Protein AF-A0A2N0NTN4-F1 (afdb_monomer)

Foldseek 3Di:
DVLLVLQVCLVDPCLLVVLVQLLDPPHNLVVLLCVQQQAEALQCAPPPRYHHCQFPVLSVLLSLLRCSLLVHPPVNSSLSSLVSCVVCLCVRQVPHNLVRLVVCLVVVHSDHPRYDPVRVCVVPVRTDGDQHSLSSLVSSLSSLLSSCVNDVCLLVDPSSVVSLVSSVVSLVSSLVCCVVPLVVDDPRRQCVDPVSVVVSSVVSVVSSVSSVVSSVVSVVVVVVVVVVVVVVPPPPPPPDPPDPQNDPDPVSRDPDDDPCRVPPPDDDDDPDPDDD

pLDDT: mean 84.93, std 13.56, range [38.09, 98.25]

Sequence (276 aa):
IFISSALVTADSQIASELVSKLGNSENGQKKLKEIINFPMSCDAGLKERVLSFQYVVLPLLGLLTRTAITNCTLEKHVDTIYKTIYQNLDSFLNKNVMKMLEKLVQRNSIVDKYVSIDALLSHERYSFIPSSLGVFFIIIVRFLAELLRRIKEASADEIMQKITLNLRELTTKYHQTIEQQWSSLSSTDPLNNSETRKYFFTILGNEIDEIDAVIEEFNNNERNISETYDITNESSDDDEKEHDNDFENISEISIIPTEKEILCDRPPYLPSLFDE

Organism: NCBI:txid588596

Solvent-accessible surface area (backbone atoms only — not comparable to full-atom values): 15777 Å² total; per-residue (Å²): 111,69,58,42,53,46,48,62,37,42,80,40,98,53,17,61,58,51,43,49,49,42,32,32,74,85,58,23,40,47,52,50,52,50,59,57,70,46,54,68,31,62,59,28,44,87,43,92,84,33,42,32,37,65,59,45,51,47,50,45,44,47,42,59,57,31,63,46,51,68,69,34,88,59,49,73,26,49,51,49,47,53,49,57,49,58,78,34,37,57,69,32,46,49,63,41,49,49,49,46,51,50,53,31,57,75,65,73,47,82,72,37,86,63,44,53,72,68,61,46,38,71,75,40,76,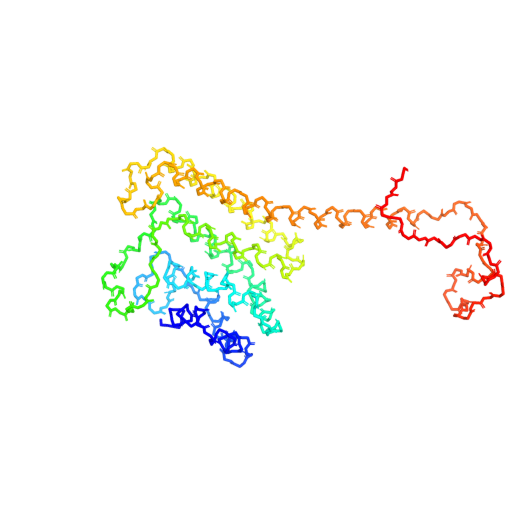64,59,58,75,78,71,46,70,65,57,54,53,54,34,51,47,50,35,51,44,54,46,42,76,73,36,68,68,46,46,76,31,68,63,49,54,50,42,53,51,53,50,53,52,51,50,53,52,44,54,54,49,46,74,76,43,43,89,74,50,54,92,80,24,72,64,60,38,66,66,53,34,53,51,49,52,52,53,51,47,53,54,49,52,54,43,50,50,54,30,49,53,49,55,49,52,53,49,51,52,52,52,56,53,57,62,68,64,54,73,64,88,63,90,61,70,88,45,101,60,67,49,94,50,71,92,71,38,65,91,67,78,50,73,64,65,74,66,48,87,68,77,80,90,66,90,70,97,65,90,129

Nearest PDB structures (foldseek):
  8qag-assembly2_B  TM=4.218E-01  e=4.218E+00  synthetic construct

Mean predicted aligned error: 11.42 Å

Structure (mmCIF, N/CA/C/O backbone):
data_AF-A0A2N0NTN4-F1
#
_entry.id   AF-A0A2N0NTN4-F1
#
loop_
_atom_site.group_PDB
_atom_site.id
_atom_site.type_symbol
_atom_site.label_atom_id
_atom_site.label_alt_id
_atom_site.label_comp_id
_atom_site.label_asym_id
_atom_site.label_entity_id
_atom_site.label_seq_id
_atom_site.pdbx_PDB_ins_code
_atom_site.Cartn_x
_atom_site.Cartn_y
_atom_site.Cartn_z
_atom_site.occupancy
_atom_site.B_iso_or_equiv
_atom_site.auth_seq_id
_atom_site.auth_comp_id
_atom_site.auth_asym_id
_atom_site.auth_atom_id
_atom_site.pdbx_PDB_model_num
ATOM 1 N N . ILE A 1 1 ? -8.650 -2.927 -15.487 1.00 58.59 1 ILE A N 1
ATOM 2 C CA . ILE A 1 1 ? -9.877 -2.119 -15.761 1.00 58.59 1 ILE A CA 1
ATOM 3 C C . ILE A 1 1 ? -10.418 -1.405 -14.513 1.00 58.59 1 ILE A C 1
ATOM 5 O O . ILE A 1 1 ? -10.526 -0.184 -14.533 1.00 58.59 1 ILE A O 1
ATOM 9 N N . PHE A 1 2 ? -10.771 -2.121 -13.430 1.00 60.44 2 PHE A N 1
ATOM 10 C CA . PHE A 1 2 ? -11.432 -1.525 -12.250 1.00 60.44 2 PHE A CA 1
ATOM 11 C C . PHE A 1 2 ? -10.628 -0.393 -11.587 1.00 60.44 2 PHE A C 1
ATOM 13 O O . PHE A 1 2 ? -11.159 0.695 -11.397 1.00 60.44 2 PHE A O 1
ATOM 20 N N . ILE A 1 3 ? -9.343 -0.620 -11.294 1.00 67.12 3 ILE A N 1
ATOM 21 C CA . ILE A 1 3 ? -8.503 0.362 -10.589 1.00 67.12 3 ILE A CA 1
ATOM 22 C C . ILE A 1 3 ? -8.221 1.602 -11.446 1.00 67.12 3 ILE A C 1
ATOM 24 O O . ILE A 1 3 ? -8.354 2.720 -10.962 1.00 67.12 3 ILE A O 1
ATOM 28 N N . SER A 1 4 ? -7.930 1.427 -12.737 1.00 64.25 4 SER A N 1
ATOM 29 C CA . SER A 1 4 ? -7.783 2.545 -13.679 1.00 64.25 4 SER A CA 1
ATOM 30 C C . SER A 1 4 ? -9.042 3.406 -13.769 1.00 64.25 4 SER A C 1
ATOM 32 O O . SER A 1 4 ? -8.963 4.630 -13.742 1.00 64.25 4 SER A O 1
ATOM 34 N N . SER A 1 5 ? -10.220 2.777 -13.824 1.00 61.47 5 SER A N 1
ATOM 35 C CA . SER A 1 5 ? -11.496 3.497 -13.824 1.00 61.47 5 SER A CA 1
ATOM 36 C C . SER A 1 5 ? -11.756 4.209 -12.494 1.00 61.47 5 SER A C 1
ATOM 38 O O . SER A 1 5 ? -12.292 5.317 -12.490 1.00 61.47 5 SER A O 1
ATOM 40 N N . ALA A 1 6 ? -11.383 3.593 -11.373 1.00 64.25 6 ALA A N 1
ATOM 41 C CA . ALA A 1 6 ? -11.523 4.184 -10.050 1.00 64.25 6 ALA A CA 1
ATOM 42 C C . ALA A 1 6 ? -10.600 5.399 -9.867 1.00 64.25 6 ALA A C 1
ATOM 44 O O . ALA A 1 6 ? -11.049 6.408 -9.334 1.00 64.25 6 ALA A O 1
ATOM 45 N N . LEU A 1 7 ? -9.366 5.353 -10.381 1.00 68.00 7 LEU A N 1
ATOM 46 C CA . LEU A 1 7 ? -8.440 6.492 -10.363 1.00 68.00 7 LEU A CA 1
ATOM 47 C C . LEU A 1 7 ? -9.003 7.704 -11.113 1.00 68.00 7 LEU A C 1
ATOM 49 O O . LEU A 1 7 ? -9.004 8.803 -10.574 1.00 68.00 7 LEU A O 1
ATOM 53 N N . VAL A 1 8 ? -9.557 7.495 -12.312 1.00 65.50 8 VAL A N 1
ATOM 54 C CA . VAL A 1 8 ? -10.214 8.569 -13.081 1.00 65.50 8 VAL A CA 1
ATOM 55 C C . VAL A 1 8 ? -11.442 9.122 -12.342 1.00 65.50 8 VAL A C 1
ATOM 57 O O . VAL A 1 8 ? -11.717 10.316 -12.395 1.00 65.50 8 VAL A O 1
ATOM 60 N N . THR A 1 9 ? -12.177 8.264 -11.629 1.00 64.19 9 THR A N 1
ATOM 61 C CA . THR A 1 9 ? -13.396 8.658 -10.903 1.00 64.19 9 THR A CA 1
ATOM 62 C C . THR A 1 9 ? -13.082 9.403 -9.602 1.00 64.19 9 THR A C 1
ATOM 64 O O . THR A 1 9 ? -13.823 10.312 -9.233 1.00 64.19 9 THR A O 1
ATOM 67 N N . ALA A 1 10 ? -11.988 9.059 -8.918 1.00 61.72 10 ALA A N 1
ATOM 68 C CA . ALA A 1 10 ? -11.551 9.733 -7.695 1.00 61.72 10 ALA A CA 1
ATOM 69 C C . ALA A 1 10 ? -11.178 11.204 -7.930 1.00 61.72 10 ALA A C 1
ATOM 71 O O . ALA A 1 10 ? -11.373 12.024 -7.041 1.00 61.72 10 ALA A O 1
ATOM 72 N N . ASP A 1 11 ? -10.727 11.551 -9.135 1.00 64.62 11 ASP A N 1
ATOM 73 C CA . ASP A 1 11 ? -10.428 12.934 -9.521 1.00 64.62 11 ASP A CA 1
ATOM 74 C C . ASP A 1 11 ? -11.685 13.697 -10.028 1.00 64.62 11 ASP A C 1
ATOM 76 O O . ASP A 1 11 ? -11.580 14.798 -10.568 1.00 64.62 11 ASP A O 1
ATOM 80 N N . SER A 1 12 ? -12.893 13.139 -9.844 1.00 67.12 12 SER A N 1
ATOM 81 C CA . SER A 1 12 ? -14.179 13.719 -10.274 1.00 67.12 12 SER A CA 1
ATOM 82 C C . SER A 1 12 ? -15.134 14.015 -9.102 1.00 67.12 12 SER A C 1
ATOM 84 O O . SER A 1 12 ? -14.952 13.523 -7.991 1.00 67.12 12 SER A O 1
ATOM 86 N N . GLN A 1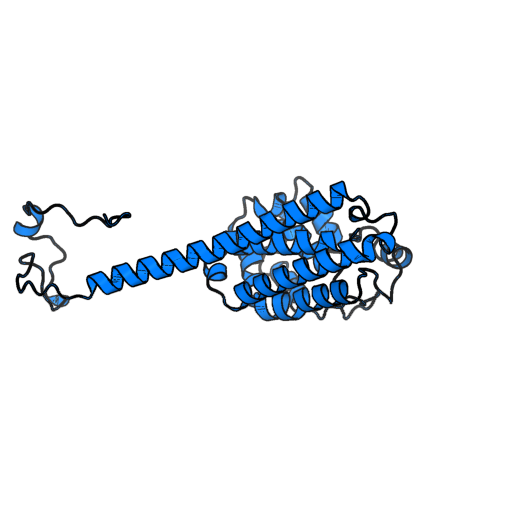 13 ? -16.228 14.752 -9.356 1.00 60.91 13 GLN A N 1
ATOM 87 C CA . GLN A 1 13 ? -17.287 15.039 -8.363 1.00 60.91 13 GLN A CA 1
ATOM 88 C C . GLN A 1 13 ? -18.030 13.787 -7.840 1.00 60.91 13 GLN A C 1
ATOM 90 O O . GLN A 1 13 ? -18.848 13.893 -6.931 1.00 60.91 13 GLN A O 1
ATOM 95 N N . ILE A 1 14 ? -17.749 12.602 -8.395 1.00 71.69 14 ILE A N 1
ATOM 96 C CA . ILE A 1 14 ? -18.441 11.335 -8.113 1.00 71.69 14 ILE A CA 1
ATOM 97 C C . ILE A 1 14 ? -17.618 10.441 -7.153 1.00 71.69 14 ILE A C 1
ATOM 99 O O . ILE A 1 14 ? -17.959 9.288 -6.890 1.00 71.69 14 ILE A O 1
ATOM 103 N N . ALA A 1 15 ? -16.534 10.961 -6.565 1.00 76.06 15 ALA A N 1
ATOM 104 C CA . ALA A 1 15 ? -15.689 10.212 -5.630 1.00 76.06 15 ALA A CA 1
ATOM 105 C C . ALA A 1 15 ? -16.459 9.634 -4.422 1.00 76.06 15 ALA A C 1
ATOM 107 O O . ALA A 1 15 ? -16.160 8.528 -3.973 1.00 76.06 15 ALA A O 1
ATOM 108 N N . SER A 1 16 ? -17.500 10.318 -3.938 1.00 78.25 16 SER A N 1
ATOM 109 C CA . SER A 1 16 ? -18.368 9.813 -2.863 1.00 78.25 16 SER A CA 1
ATOM 110 C C . SER A 1 16 ? -19.145 8.553 -3.268 1.00 78.25 16 SER A C 1
ATOM 112 O O . SER A 1 16 ? -19.272 7.619 -2.476 1.00 78.25 16 SER A O 1
ATOM 114 N N . GLU A 1 17 ? -19.606 8.467 -4.517 1.00 82.88 17 GLU A N 1
ATOM 115 C CA . GLU A 1 17 ? -20.268 7.271 -5.047 1.00 82.88 17 GLU A CA 1
ATOM 116 C C . GLU A 1 17 ? -19.281 6.101 -5.167 1.00 82.88 17 GLU A C 1
ATOM 118 O O . GLU A 1 17 ? -19.628 4.956 -4.865 1.00 82.88 17 GLU A O 1
ATOM 123 N N . LEU A 1 18 ? -18.030 6.381 -5.551 1.00 84.06 18 LEU A N 1
ATOM 124 C CA . LEU A 1 18 ? -16.959 5.385 -5.575 1.00 84.06 18 LEU A CA 1
ATOM 125 C C . LEU A 1 18 ? -16.675 4.837 -4.169 1.00 84.06 18 LEU A C 1
ATOM 127 O O . LEU A 1 18 ? -16.617 3.617 -4.001 1.00 84.06 18 LEU A O 1
ATOM 131 N N . VAL A 1 19 ? -16.552 5.709 -3.162 1.00 85.62 19 VAL A N 1
ATOM 132 C CA . VAL A 1 19 ? -16.362 5.309 -1.756 1.00 85.62 19 VAL A CA 1
ATOM 133 C C . VAL A 1 19 ? -17.542 4.479 -1.262 1.00 85.62 19 VAL A C 1
ATOM 135 O O . VAL A 1 19 ? -17.330 3.434 -0.652 1.00 85.62 19 VAL A O 1
ATOM 138 N N . SER A 1 20 ? -18.779 4.877 -1.574 1.00 85.38 20 SER A N 1
ATOM 139 C CA . SER A 1 20 ? -19.969 4.098 -1.216 1.00 85.38 20 SER A CA 1
ATOM 140 C C . SER A 1 20 ? -19.948 2.700 -1.844 1.00 85.38 20 SER A C 1
ATOM 142 O O . SER A 1 20 ? -20.156 1.702 -1.153 1.00 85.38 20 SER A O 1
ATOM 144 N N . LYS A 1 21 ? -19.615 2.598 -3.136 1.00 86.44 21 LYS A N 1
ATOM 145 C CA . LYS A 1 21 ? -19.529 1.316 -3.852 1.00 86.44 21 LYS A CA 1
ATOM 146 C C . LYS A 1 21 ? -18.410 0.418 -3.328 1.00 86.44 21 LYS A C 1
ATOM 148 O O . LYS A 1 21 ? -18.630 -0.784 -3.214 1.00 86.44 21 LYS A O 1
ATOM 153 N N . LEU A 1 22 ? -17.239 0.976 -3.013 1.00 84.00 22 LEU A N 1
ATOM 154 C CA . LEU A 1 22 ? -16.101 0.251 -2.431 1.00 84.00 22 LEU A CA 1
ATOM 155 C C . LEU A 1 22 ? -16.375 -0.185 -0.985 1.00 84.00 22 LEU A C 1
ATOM 157 O O . LEU A 1 22 ? -16.064 -1.312 -0.608 1.00 84.00 22 LEU A O 1
ATOM 161 N N . GLY A 1 23 ? -16.983 0.695 -0.192 1.00 82.06 23 GLY A N 1
ATOM 162 C CA . GLY A 1 23 ? -17.327 0.469 1.209 1.00 82.06 23 GLY A CA 1
ATOM 163 C C . GLY A 1 23 ? -18.505 -0.481 1.423 1.00 82.06 23 GLY A C 1
ATOM 164 O O . GLY A 1 23 ? -18.670 -0.993 2.527 1.00 82.06 23 GLY A O 1
ATOM 165 N N . ASN A 1 24 ? -19.314 -0.734 0.392 1.00 86.69 24 ASN A N 1
ATOM 166 C CA . ASN A 1 24 ? -20.453 -1.645 0.458 1.00 86.69 24 ASN A CA 1
ATOM 167 C C . ASN A 1 24 ? -19.995 -3.110 0.619 1.00 86.69 24 ASN A C 1
ATOM 169 O O . ASN A 1 24 ? -19.170 -3.615 -0.153 1.00 86.69 24 ASN A O 1
ATOM 173 N N . SER A 1 25 ? -20.565 -3.791 1.616 1.00 72.50 25 SER A N 1
ATOM 174 C CA . SER A 1 25 ? -20.231 -5.158 2.022 1.00 72.50 25 SER A CA 1
ATOM 175 C C . SER A 1 25 ? -20.534 -6.230 0.971 1.00 72.50 25 SER A C 1
ATOM 177 O O . SER A 1 25 ? -19.824 -7.233 0.932 1.00 72.50 25 SER A O 1
ATOM 179 N N . GLU A 1 26 ? -21.533 -6.042 0.104 1.00 77.38 26 GLU A N 1
ATOM 180 C CA . GLU A 1 26 ? -21.952 -7.078 -0.852 1.00 77.38 26 GLU A CA 1
ATOM 181 C C . GLU A 1 26 ? -20.968 -7.247 -2.013 1.00 77.38 26 GLU A C 1
ATOM 183 O O . GLU A 1 26 ? -20.633 -8.368 -2.395 1.00 77.38 26 GLU A O 1
ATOM 188 N N . ASN A 1 27 ? -20.490 -6.133 -2.577 1.00 82.00 27 ASN A N 1
ATOM 189 C CA . ASN A 1 27 ? -19.754 -6.148 -3.844 1.00 82.00 27 ASN A CA 1
ATOM 190 C C . ASN A 1 27 ? -18.378 -5.478 -3.761 1.00 82.00 27 ASN A C 1
ATOM 192 O O . ASN A 1 27 ? -17.399 -6.036 -4.258 1.00 82.00 27 ASN A O 1
ATOM 196 N N . GLY A 1 28 ? -18.280 -4.297 -3.144 1.00 85.88 28 GLY A N 1
ATOM 197 C CA . GLY A 1 28 ? -17.027 -3.542 -3.053 1.00 85.88 28 GLY A CA 1
ATOM 198 C C . GLY A 1 28 ? -16.013 -4.216 -2.144 1.00 85.88 28 GLY A C 1
ATOM 199 O O . GLY A 1 28 ? -14.899 -4.519 -2.568 1.00 85.88 28 GLY A O 1
ATOM 200 N N . GLN A 1 29 ? -16.441 -4.543 -0.926 1.00 89.69 29 GLN A N 1
ATOM 201 C CA . GLN A 1 29 ? -15.602 -5.212 0.068 1.00 89.69 29 GLN A CA 1
ATOM 202 C C . GLN A 1 29 ? -15.165 -6.602 -0.382 1.00 89.69 29 GLN A C 1
ATOM 204 O O . GLN A 1 29 ? -14.022 -6.998 -0.160 1.00 89.69 29 GLN A O 1
ATOM 209 N N . LYS A 1 30 ? -16.047 -7.335 -1.070 1.00 89.62 30 LYS A N 1
ATOM 210 C CA . LYS A 1 30 ? -15.703 -8.634 -1.648 1.00 89.62 30 LYS A CA 1
ATOM 211 C C . LYS A 1 30 ? -14.584 -8.501 -2.682 1.00 89.62 30 LYS A C 1
ATOM 213 O O . LYS A 1 30 ? -13.575 -9.188 -2.563 1.00 89.62 30 LYS A O 1
ATOM 218 N N . LYS A 1 31 ? -14.710 -7.563 -3.627 1.00 89.25 31 LYS A N 1
ATOM 219 C CA . LYS A 1 31 ? -13.665 -7.289 -4.628 1.00 89.25 31 LYS A CA 1
ATOM 220 C C . LYS A 1 31 ? -12.361 -6.807 -3.999 1.00 89.25 31 LYS A C 1
ATOM 222 O O . LYS A 1 31 ? -11.291 -7.225 -4.425 1.00 89.25 31 LYS A O 1
ATOM 227 N N . LEU A 1 32 ? -12.434 -5.950 -2.981 1.00 92.56 32 LEU A N 1
ATOM 228 C CA . LEU A 1 32 ? -11.252 -5.482 -2.262 1.00 92.56 32 LEU A CA 1
ATOM 229 C C . LEU A 1 32 ? -10.516 -6.656 -1.601 1.00 92.56 32 LEU A C 1
ATOM 231 O O . LEU A 1 32 ? -9.314 -6.810 -1.794 1.00 92.56 32 LEU A O 1
ATOM 235 N N . LYS A 1 33 ? -11.242 -7.536 -0.902 1.00 92.62 33 LYS A N 1
ATOM 236 C CA . LYS A 1 33 ? -10.678 -8.757 -0.308 1.00 92.62 33 LYS A CA 1
ATOM 237 C C . LYS A 1 33 ? -10.115 -9.712 -1.356 1.00 92.62 33 LYS A C 1
ATOM 239 O O . LYS A 1 33 ? -9.070 -10.308 -1.112 1.00 92.62 33 LYS A O 1
ATOM 244 N N . GLU A 1 34 ? -10.773 -9.858 -2.503 1.00 92.19 34 GLU A N 1
ATOM 245 C CA . GLU A 1 34 ? -10.258 -10.657 -3.620 1.00 92.19 34 GLU A CA 1
ATOM 246 C C . GLU A 1 34 ? -8.912 -10.113 -4.107 1.00 92.19 34 GLU A C 1
ATOM 248 O O . GLU A 1 34 ? -7.979 -10.894 -4.258 1.00 92.19 34 GLU A O 1
ATOM 253 N N . ILE A 1 35 ? -8.779 -8.792 -4.277 1.00 92.19 35 ILE A N 1
ATOM 254 C CA . ILE A 1 35 ? -7.527 -8.151 -4.708 1.00 92.19 35 ILE A CA 1
ATOM 255 C C . ILE A 1 35 ? -6.419 -8.324 -3.659 1.00 92.19 35 ILE A C 1
ATOM 257 O O . ILE A 1 35 ? -5.307 -8.713 -4.008 1.00 92.19 35 ILE A O 1
ATOM 261 N N . ILE A 1 36 ? -6.722 -8.064 -2.384 1.00 94.12 36 ILE A N 1
ATOM 262 C CA . ILE A 1 36 ? -5.772 -8.153 -1.259 1.00 94.12 36 ILE A CA 1
ATOM 263 C C . ILE A 1 36 ? -5.204 -9.572 -1.111 1.00 94.12 36 ILE A C 1
ATOM 265 O O . ILE A 1 36 ? -4.021 -9.742 -0.821 1.00 94.12 36 ILE A O 1
ATOM 269 N N . ASN A 1 37 ? -6.035 -10.591 -1.338 1.00 94.00 37 ASN A N 1
ATOM 270 C CA . ASN A 1 37 ? -5.639 -11.994 -1.214 1.00 94.00 37 ASN A CA 1
ATOM 271 C C . ASN A 1 37 ? -5.089 -12.599 -2.514 1.00 94.00 37 ASN A C 1
ATOM 273 O O . ASN A 1 37 ? -4.672 -13.760 -2.523 1.00 94.00 37 ASN A O 1
ATOM 277 N N . PHE A 1 38 ? -5.097 -11.855 -3.621 1.00 94.44 38 PHE A N 1
ATOM 278 C CA . PHE A 1 38 ? -4.653 -12.386 -4.900 1.00 94.44 38 PHE A CA 1
ATOM 279 C C . PHE A 1 38 ? -3.120 -12.473 -4.966 1.00 94.44 38 PHE A C 1
ATOM 281 O O . PHE A 1 38 ? -2.428 -11.545 -4.535 1.00 94.44 38 PHE A O 1
ATOM 288 N N . PRO A 1 39 ? -2.550 -13.537 -5.562 1.00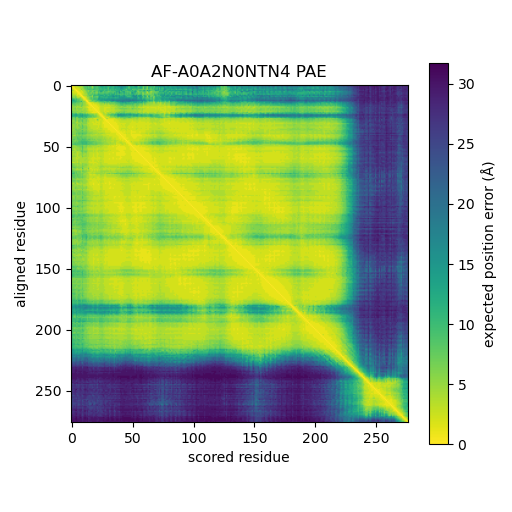 95.25 39 PRO A N 1
ATOM 289 C CA . PRO A 1 39 ? -1.113 -13.606 -5.804 1.00 95.25 39 PRO A CA 1
ATOM 290 C C . PRO A 1 39 ? -0.632 -12.414 -6.635 1.00 95.25 39 PRO A C 1
ATOM 292 O O . PRO A 1 39 ? -1.237 -12.097 -7.656 1.00 95.25 39 PRO A O 1
ATOM 295 N N . MET A 1 40 ? 0.481 -11.785 -6.252 1.00 95.75 40 MET A N 1
ATOM 296 C CA . MET A 1 40 ? 1.053 -10.656 -6.996 1.00 95.75 40 MET A CA 1
ATOM 297 C C . MET A 1 40 ? 2.515 -10.882 -7.395 1.00 95.75 40 MET A C 1
ATOM 299 O O . MET A 1 40 ? 3.240 -11.655 -6.764 1.00 95.75 40 MET A O 1
ATOM 303 N N . SER A 1 41 ? 2.951 -10.205 -8.459 1.00 97.12 41 SER A N 1
ATOM 304 C CA . SER A 1 41 ? 4.317 -10.275 -8.989 1.00 97.12 41 SER A CA 1
ATOM 305 C C . SER A 1 41 ? 4.755 -8.940 -9.595 1.00 97.12 41 SER A C 1
ATOM 307 O O . SER A 1 41 ? 3.940 -8.200 -10.141 1.00 97.12 41 SER A O 1
ATOM 309 N N . CYS A 1 42 ? 6.064 -8.669 -9.547 1.00 97.06 42 CYS A N 1
ATOM 310 C CA . CYS A 1 42 ? 6.706 -7.602 -10.328 1.00 97.06 42 CYS A CA 1
ATOM 311 C C . CYS A 1 42 ? 6.815 -7.946 -11.823 1.00 97.06 42 CYS A C 1
ATOM 313 O O . CYS A 1 42 ? 7.063 -7.081 -12.653 1.00 97.06 42 CYS A O 1
ATOM 315 N N . ASP A 1 43 ? 6.700 -9.228 -12.154 1.00 96.62 43 ASP A N 1
ATOM 316 C CA . ASP A 1 43 ? 6.773 -9.745 -13.514 1.00 96.62 43 ASP A CA 1
ATOM 317 C C . ASP A 1 43 ? 5.517 -10.600 -13.739 1.00 96.62 43 ASP A C 1
ATOM 319 O O . ASP A 1 43 ? 5.567 -11.835 -13.767 1.00 96.62 43 ASP A O 1
ATOM 323 N N . ALA A 1 44 ? 4.352 -9.952 -13.726 1.00 95.12 44 ALA A N 1
ATOM 324 C CA . ALA A 1 44 ? 3.062 -10.621 -13.897 1.00 95.12 44 ALA A CA 1
ATOM 325 C C . ALA A 1 44 ? 2.739 -10.815 -15.385 1.00 95.12 44 ALA A C 1
ATOM 327 O O . ALA A 1 44 ? 2.085 -11.796 -15.757 1.00 95.12 44 ALA A O 1
ATOM 328 N N . GLY A 1 45 ? 3.239 -9.920 -16.241 1.00 92.94 45 GLY A N 1
ATOM 329 C CA . GLY A 1 45 ? 2.837 -9.844 -17.636 1.00 92.94 45 GLY A CA 1
ATOM 330 C C . GLY A 1 45 ? 1.329 -9.606 -17.761 1.00 92.94 45 GLY A C 1
ATOM 331 O O . GLY A 1 45 ? 0.732 -8.883 -16.969 1.00 92.94 45 GLY A O 1
ATOM 332 N N . LEU A 1 46 ? 0.700 -10.275 -18.729 1.00 90.62 46 LEU A N 1
ATOM 333 C CA . LEU A 1 46 ? -0.755 -10.251 -18.947 1.00 90.62 46 LEU A CA 1
ATOM 334 C C . LEU A 1 46 ? -1.471 -11.486 -18.360 1.00 90.62 46 LEU A C 1
ATOM 336 O O . LEU A 1 46 ? -2.521 -11.895 -18.848 1.00 90.62 46 LEU A O 1
ATOM 340 N N . LYS A 1 47 ? -0.882 -12.153 -17.359 1.00 91.25 47 LYS A N 1
ATOM 341 C CA . LYS A 1 47 ? -1.446 -13.389 -16.794 1.00 91.25 47 LYS A CA 1
ATOM 342 C C . LYS A 1 47 ? -2.659 -13.084 -15.913 1.00 91.25 47 LYS A C 1
ATOM 344 O O . LYS A 1 47 ? -2.552 -12.341 -14.950 1.00 91.25 47 LYS A O 1
ATOM 349 N N . GLU A 1 48 ? -3.771 -13.777 -16.144 1.00 87.25 48 GLU A N 1
ATOM 350 C CA . GLU A 1 48 ? -5.019 -13.571 -15.385 1.00 87.25 48 GLU A CA 1
ATOM 351 C C . GLU A 1 48 ? -4.954 -14.028 -13.915 1.00 87.25 48 GLU A C 1
ATOM 353 O O . GLU A 1 48 ? -5.741 -13.585 -13.086 1.00 87.25 48 GLU A O 1
ATOM 358 N N . ARG A 1 49 ? -4.027 -14.935 -13.573 1.00 91.81 49 ARG A N 1
ATOM 359 C CA . ARG A 1 49 ? -3.929 -15.553 -12.233 1.00 91.81 49 ARG A CA 1
ATOM 360 C C . ARG A 1 49 ? -2.897 -14.909 -11.308 1.00 91.81 49 ARG A C 1
ATOM 362 O O . ARG A 1 49 ? -2.647 -15.438 -10.228 1.00 91.81 49 ARG A O 1
ATOM 369 N N . VAL A 1 50 ? -2.281 -13.803 -11.724 1.00 94.38 50 VAL A N 1
ATOM 370 C CA . VAL A 1 50 ? -1.328 -13.049 -10.902 1.00 94.38 50 VAL A CA 1
ATOM 371 C C . VAL A 1 50 ? -1.537 -11.556 -11.133 1.00 94.38 50 VAL A C 1
ATOM 373 O O . VAL A 1 50 ? -1.518 -11.106 -12.272 1.00 94.38 50 VAL A O 1
ATOM 376 N N . LEU A 1 51 ? -1.700 -10.774 -10.067 1.00 94.50 51 LEU A N 1
ATOM 377 C CA . LEU A 1 51 ? -1.777 -9.320 -10.172 1.00 94.50 51 LEU A CA 1
ATOM 378 C C . LEU A 1 51 ? -0.400 -8.711 -10.426 1.00 94.50 51 LEU A C 1
ATOM 380 O O . LEU A 1 51 ? 0.595 -9.081 -9.798 1.00 94.50 51 LEU A O 1
ATOM 384 N N . SER A 1 52 ? -0.365 -7.709 -11.301 1.00 95.12 52 SER A N 1
ATOM 385 C CA . SER A 1 52 ? 0.802 -6.842 -11.421 1.00 95.12 52 SER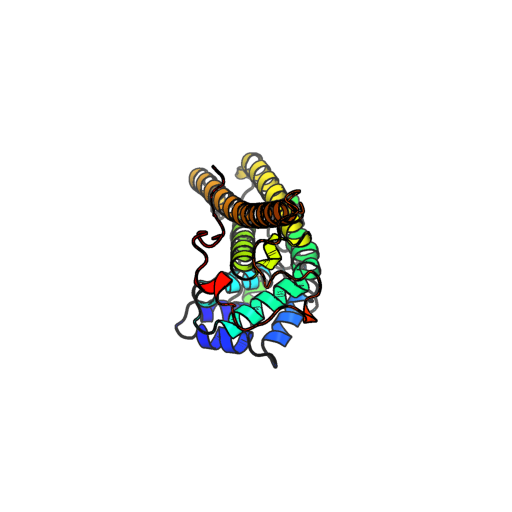 A CA 1
ATOM 386 C C . SER A 1 52 ? 0.917 -5.949 -10.190 1.00 95.12 52 SER A C 1
ATOM 388 O O . SER A 1 52 ? -0.008 -5.201 -9.852 1.00 95.12 52 SER A O 1
ATOM 390 N N . PHE A 1 53 ? 2.081 -5.989 -9.545 1.00 96.56 53 PHE A N 1
ATOM 391 C CA . PHE A 1 53 ? 2.389 -5.074 -8.456 1.00 96.56 53 PHE A CA 1
ATOM 392 C C . PHE A 1 53 ? 2.387 -3.616 -8.941 1.00 96.56 53 PHE A C 1
ATOM 394 O O . PHE A 1 53 ? 1.770 -2.756 -8.318 1.00 96.56 53 PHE A O 1
ATOM 401 N N . GLN A 1 54 ? 3.008 -3.352 -10.091 1.00 94.44 54 GLN A N 1
ATOM 402 C CA . GLN A 1 54 ? 3.187 -2.011 -10.648 1.00 94.44 54 GLN A CA 1
ATOM 403 C C . GLN A 1 54 ? 1.897 -1.410 -11.208 1.00 94.44 54 GLN A C 1
ATOM 405 O O . GLN A 1 54 ? 1.684 -0.208 -11.075 1.00 94.44 54 GLN A O 1
ATOM 410 N N . TYR A 1 55 ? 1.055 -2.228 -11.845 1.00 92.56 55 TYR A N 1
ATOM 411 C CA . TYR A 1 55 ? -0.069 -1.739 -12.654 1.00 92.56 55 TYR A CA 1
ATOM 412 C C . TYR A 1 55 ? -1.445 -1.990 -12.025 1.00 92.56 55 TYR A C 1
ATOM 414 O O . TYR A 1 55 ? -2.443 -1.471 -12.522 1.00 92.56 55 TYR A O 1
ATOM 422 N N . VAL A 1 56 ? -1.521 -2.756 -10.929 1.00 92.75 56 VAL A N 1
ATOM 423 C CA . VAL A 1 56 ? -2.781 -3.003 -10.204 1.00 92.75 56 VAL A CA 1
ATOM 424 C C . VAL A 1 56 ? -2.663 -2.642 -8.729 1.00 92.75 56 VAL A C 1
ATOM 426 O O . VAL A 1 56 ? -3.439 -1.821 -8.242 1.00 92.75 56 VAL A O 1
ATOM 429 N N . VAL A 1 57 ? -1.693 -3.225 -8.019 1.00 95.75 57 VAL A N 1
ATOM 430 C CA . VAL A 1 57 ? -1.579 -3.068 -6.559 1.00 95.75 57 VAL A CA 1
ATOM 431 C C . VAL A 1 57 ? -1.132 -1.659 -6.182 1.00 95.75 57 VAL A C 1
ATOM 433 O O . VAL A 1 57 ? -1.784 -1.013 -5.368 1.00 95.75 57 VAL A O 1
ATOM 436 N N . LEU A 1 58 ? -0.072 -1.142 -6.806 1.00 95.81 58 LEU A N 1
ATOM 437 C CA . LEU A 1 58 ? 0.390 0.223 -6.563 1.00 95.81 58 LEU A CA 1
ATOM 438 C C . LEU A 1 58 ? -0.703 1.267 -6.894 1.00 95.81 58 LEU A C 1
ATOM 440 O O . LEU A 1 58 ? -0.969 2.122 -6.050 1.00 95.81 58 LEU A O 1
ATOM 444 N N . PRO A 1 59 ? -1.401 1.188 -8.044 1.00 94.19 59 PRO A N 1
ATOM 445 C CA . PRO A 1 59 ? -2.558 2.033 -8.336 1.00 94.19 59 PRO A CA 1
ATOM 446 C C . PRO A 1 59 ? -3.692 1.945 -7.312 1.00 94.19 59 PRO A C 1
ATOM 448 O O . PRO A 1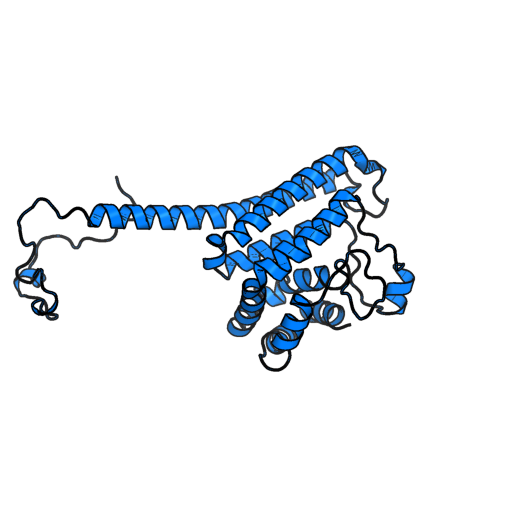 59 ? -4.326 2.960 -7.037 1.00 94.19 59 PRO A O 1
ATOM 451 N N . LEU A 1 60 ? -3.950 0.767 -6.731 1.00 94.44 60 LEU A N 1
ATOM 452 C CA . LEU A 1 60 ? -4.935 0.617 -5.657 1.00 94.44 60 LEU A CA 1
ATOM 453 C C . LEU A 1 60 ? -4.497 1.387 -4.406 1.00 94.44 60 LEU A C 1
ATOM 455 O O . LEU A 1 60 ? -5.295 2.139 -3.858 1.00 94.44 60 LEU A O 1
ATOM 459 N N . LEU A 1 61 ? -3.243 1.237 -3.974 1.00 96.25 61 LEU A N 1
ATOM 460 C CA . LEU A 1 61 ? -2.720 1.995 -2.832 1.00 96.25 61 LEU A CA 1
ATOM 461 C C . LEU A 1 61 ? -2.789 3.504 -3.109 1.00 96.25 61 LEU A C 1
ATOM 463 O O . LEU A 1 61 ? -3.304 4.262 -2.293 1.00 96.25 61 LEU A O 1
ATOM 467 N N . GLY A 1 62 ? -2.381 3.925 -4.310 1.00 93.38 62 GLY A N 1
ATOM 468 C CA . GLY A 1 62 ? -2.420 5.325 -4.733 1.00 93.38 62 GLY A CA 1
ATOM 469 C C . GLY A 1 62 ? -3.833 5.902 -4.859 1.00 93.38 62 GLY A C 1
ATOM 470 O O . GLY A 1 62 ? -4.021 7.103 -4.670 1.00 93.38 62 GLY A O 1
ATOM 471 N N . LEU A 1 63 ? -4.836 5.071 -5.160 1.00 91.88 63 LEU A N 1
ATOM 472 C CA . LEU A 1 63 ? -6.247 5.456 -5.122 1.00 91.88 63 LEU A CA 1
ATOM 473 C C . LEU A 1 63 ? -6.681 5.768 -3.688 1.00 91.88 63 LEU A C 1
ATOM 475 O O . LEU A 1 63 ? -7.350 6.771 -3.458 1.00 91.88 63 LEU A O 1
ATOM 479 N N . LEU A 1 64 ? -6.299 4.921 -2.733 1.00 92.94 64 LEU A N 1
ATOM 480 C CA . LEU A 1 64 ? -6.702 5.065 -1.335 1.00 92.94 64 LEU A CA 1
ATOM 481 C C . LEU A 1 64 ? -6.075 6.301 -0.683 1.00 92.94 64 LEU A C 1
ATOM 483 O O . LEU A 1 64 ? -6.731 6.935 0.135 1.00 92.94 64 LEU A O 1
ATOM 487 N N . THR A 1 65 ? -4.894 6.727 -1.134 1.00 92.69 65 THR A N 1
ATOM 488 C CA . THR A 1 65 ? -4.250 7.972 -0.681 1.00 92.69 65 THR A CA 1
ATOM 489 C C . THR A 1 65 ? -4.834 9.249 -1.300 1.00 92.69 65 THR A C 1
ATOM 491 O O . THR A 1 65 ? -4.354 10.343 -1.008 1.00 92.69 65 THR A O 1
ATOM 494 N N . ARG A 1 66 ? -5.819 9.167 -2.207 1.00 90.00 66 ARG A N 1
ATOM 495 C CA . ARG A 1 66 ? -6.412 10.370 -2.818 1.00 90.00 66 ARG A CA 1
ATOM 496 C C . ARG A 1 66 ? -7.237 11.134 -1.794 1.00 90.00 66 ARG A C 1
ATOM 498 O O . ARG A 1 66 ? -8.077 10.548 -1.120 1.00 90.00 66 ARG A O 1
ATOM 505 N N . THR A 1 67 ? -7.095 12.457 -1.780 1.00 88.44 67 THR A N 1
ATOM 506 C CA . THR A 1 67 ? -7.859 13.358 -0.899 1.00 88.44 67 THR A CA 1
ATOM 507 C C . THR A 1 67 ? -9.369 13.194 -1.046 1.00 88.44 67 THR A C 1
ATOM 509 O O . THR A 1 67 ? -10.097 13.279 -0.065 1.00 88.44 67 THR A O 1
ATOM 512 N N . ALA A 1 68 ? -9.850 12.889 -2.251 1.00 85.25 68 ALA A N 1
ATOM 513 C CA . ALA A 1 68 ? -11.262 12.615 -2.499 1.00 85.25 68 ALA A CA 1
ATOM 514 C C . ALA A 1 68 ? -11.779 11.343 -1.791 1.00 85.25 68 ALA A C 1
ATOM 516 O O . ALA A 1 68 ? -12.976 11.228 -1.531 1.00 85.25 68 ALA A O 1
ATOM 517 N N . ILE A 1 69 ? -10.885 10.400 -1.474 1.00 88.31 69 ILE A N 1
ATOM 518 C CA . ILE A 1 69 ? -11.179 9.187 -0.704 1.00 88.31 69 ILE A CA 1
ATOM 519 C C . ILE A 1 69 ? -10.934 9.439 0.787 1.00 88.31 69 ILE A C 1
ATOM 521 O O . ILE A 1 69 ? -11.822 9.181 1.597 1.00 88.31 69 ILE A O 1
ATOM 525 N N . THR A 1 70 ? -9.766 9.973 1.156 1.00 89.25 70 THR A N 1
ATOM 526 C CA . THR A 1 70 ? -9.387 10.186 2.562 1.00 89.25 70 THR A CA 1
ATOM 527 C C . THR A 1 70 ? -10.247 11.248 3.251 1.00 89.25 70 THR A C 1
ATOM 529 O O . THR A 1 70 ? -10.629 11.084 4.406 1.00 89.25 70 THR A O 1
ATOM 532 N N . ASN A 1 71 ? -10.660 12.300 2.552 1.00 87.62 71 ASN A N 1
ATOM 533 C CA . ASN A 1 71 ? -11.525 13.340 3.117 1.00 87.62 71 ASN A CA 1
ATOM 534 C C . ASN A 1 71 ? -12.998 13.142 2.727 1.00 87.62 71 ASN A C 1
ATOM 536 O O . ASN A 1 71 ? -13.788 14.085 2.766 1.00 87.62 71 ASN A O 1
ATOM 540 N N . CYS A 1 72 ? -13.382 11.931 2.309 1.00 86.88 72 CYS A N 1
ATOM 541 C CA . CYS A 1 72 ? -14.768 11.635 1.978 1.00 86.88 72 CYS A CA 1
ATOM 542 C C . CYS A 1 72 ? -15.652 11.707 3.231 1.00 86.88 72 CYS A C 1
ATOM 544 O O . CYS A 1 72 ? -15.325 11.137 4.268 1.00 86.88 72 CYS A O 1
ATOM 546 N N . THR A 1 73 ? -16.823 12.333 3.105 1.00 87.44 73 THR A N 1
ATOM 547 C CA . THR A 1 73 ? -17.801 12.476 4.197 1.00 87.44 73 THR A CA 1
ATOM 548 C C . THR A 1 73 ? -18.465 11.158 4.605 1.00 87.44 73 THR A C 1
ATOM 550 O O . THR A 1 73 ? -19.099 11.077 5.654 1.00 87.44 73 THR A O 1
ATOM 553 N N . LEU A 1 74 ? -18.336 10.104 3.793 1.00 88.69 74 LEU A N 1
ATOM 554 C CA . LEU A 1 74 ? -18.866 8.771 4.080 1.00 88.69 74 LEU A CA 1
ATOM 555 C C . LEU A 1 74 ? -17.909 7.973 4.983 1.00 88.69 74 LEU A C 1
ATOM 557 O O . LEU A 1 74 ? -17.460 6.888 4.609 1.00 88.69 74 LEU A O 1
ATOM 561 N N . GLU A 1 75 ? -17.611 8.496 6.174 1.00 89.12 75 GLU A N 1
ATOM 562 C CA . GLU A 1 75 ? -16.575 7.977 7.087 1.00 89.12 75 GLU A CA 1
ATOM 563 C C . GLU A 1 75 ? -16.708 6.476 7.356 1.00 89.12 75 GLU A C 1
ATOM 565 O O . GLU A 1 75 ? -15.749 5.733 7.185 1.00 89.12 75 GLU A O 1
ATOM 570 N N . LYS A 1 76 ? -17.926 5.984 7.629 1.00 90.31 76 LYS A N 1
ATOM 571 C CA . LYS A 1 76 ? -18.177 4.547 7.853 1.00 90.31 76 LYS A CA 1
ATOM 572 C C . LYS A 1 76 ? -17.681 3.666 6.704 1.00 90.31 76 LYS A C 1
ATOM 574 O O . LYS A 1 76 ? -17.168 2.572 6.936 1.00 90.31 76 LYS A O 1
ATOM 579 N N . HIS A 1 77 ? -17.858 4.109 5.461 1.00 90.50 77 HIS A N 1
ATOM 580 C CA . HIS A 1 77 ? -17.400 3.363 4.292 1.00 90.50 77 HIS A CA 1
ATOM 581 C C . HIS A 1 77 ? -15.884 3.426 4.147 1.00 90.50 77 HIS A C 1
ATOM 583 O O . HIS A 1 77 ? -15.273 2.393 3.875 1.00 90.50 77 HIS A O 1
ATOM 589 N N . VAL A 1 78 ? -15.287 4.596 4.378 1.00 92.12 78 VAL A N 1
ATOM 590 C CA . VAL A 1 78 ? -13.831 4.765 4.376 1.00 92.12 78 VAL A CA 1
ATOM 591 C C . VAL A 1 78 ? -13.198 3.873 5.445 1.00 92.12 78 VAL A C 1
ATOM 593 O O . VAL A 1 78 ? -12.344 3.049 5.125 1.00 92.12 78 VAL A O 1
ATOM 596 N N . ASP A 1 79 ? -13.690 3.917 6.679 1.00 92.00 79 ASP A N 1
ATOM 597 C CA . ASP A 1 79 ? -13.187 3.096 7.780 1.00 92.00 79 ASP A CA 1
ATOM 598 C C . ASP A 1 79 ? -13.318 1.603 7.485 1.00 92.00 79 ASP A C 1
ATOM 600 O O . ASP A 1 79 ? -12.413 0.830 7.783 1.00 92.00 79 ASP A O 1
ATOM 604 N N . THR A 1 80 ? -14.410 1.177 6.844 1.00 93.44 80 THR A N 1
ATOM 605 C CA . THR A 1 80 ? -14.587 -0.229 6.442 1.00 93.44 80 THR A CA 1
ATOM 606 C C . THR A 1 80 ? -13.537 -0.658 5.408 1.00 93.44 80 THR A C 1
ATOM 608 O O . THR A 1 80 ? -13.030 -1.782 5.470 1.00 93.44 80 THR A O 1
ATOM 611 N N . ILE A 1 81 ? -13.180 0.221 4.465 1.00 94.12 81 ILE A N 1
ATOM 612 C CA . ILE A 1 81 ? -12.127 -0.028 3.467 1.00 94.12 81 ILE A CA 1
ATOM 613 C C . ILE A 1 81 ? -10.767 -0.185 4.158 1.00 94.12 81 ILE A C 1
ATOM 615 O O . ILE A 1 81 ? -10.099 -1.202 3.961 1.00 94.12 81 ILE A O 1
ATOM 619 N N . TYR A 1 82 ? -10.383 0.774 5.004 1.00 95.50 82 TYR A N 1
ATOM 620 C CA . TYR A 1 82 ? -9.092 0.753 5.698 1.00 95.50 82 TYR A CA 1
ATOM 621 C C . TYR A 1 82 ? -8.986 -0.408 6.695 1.00 95.50 82 TYR A C 1
ATOM 623 O O . TYR A 1 82 ? -7.988 -1.129 6.682 1.00 95.50 82 TYR A O 1
ATOM 631 N N . LYS A 1 83 ? -10.041 -0.687 7.473 1.00 94.75 83 LYS A N 1
ATOM 632 C CA . LYS A 1 83 ? -10.091 -1.845 8.384 1.00 94.75 83 LYS A CA 1
ATOM 633 C C . LYS A 1 83 ? -9.931 -3.170 7.649 1.00 94.75 83 LYS A C 1
ATOM 635 O O . LYS A 1 83 ? -9.270 -4.068 8.156 1.00 94.75 83 LYS A O 1
ATOM 640 N N . THR A 1 84 ? -10.489 -3.300 6.447 1.00 95.19 84 THR A N 1
ATOM 641 C CA . THR A 1 84 ? -10.340 -4.526 5.648 1.00 95.19 84 THR A CA 1
ATOM 642 C C . THR A 1 84 ? -8.892 -4.767 5.229 1.00 95.19 84 THR A C 1
ATOM 644 O O . THR A 1 84 ? -8.439 -5.912 5.230 1.00 95.19 84 THR A O 1
ATOM 647 N N . ILE A 1 85 ? -8.150 -3.706 4.905 1.00 95.62 85 ILE A N 1
ATOM 648 C CA . ILE A 1 85 ? -6.721 -3.809 4.591 1.00 95.62 85 ILE A CA 1
ATOM 649 C C . ILE A 1 85 ? -5.916 -4.108 5.855 1.00 95.62 85 ILE A C 1
ATOM 651 O O . ILE A 1 85 ? -5.086 -5.011 5.831 1.00 95.62 85 ILE A O 1
ATOM 655 N N . TYR A 1 86 ? -6.210 -3.424 6.961 1.00 96.69 86 TYR A N 1
ATOM 656 C CA . TYR A 1 86 ? -5.553 -3.645 8.250 1.00 96.69 86 TYR A CA 1
ATOM 657 C C . TYR A 1 86 ? -5.721 -5.077 8.771 1.00 96.69 86 TYR A C 1
ATOM 659 O O . TYR A 1 86 ? -4.760 -5.711 9.181 1.00 96.69 86 TYR A O 1
ATOM 667 N N . GLN A 1 87 ? -6.909 -5.667 8.629 1.00 95.38 87 GLN A N 1
ATOM 668 C CA . GLN A 1 87 ? -7.141 -7.081 8.955 1.00 95.38 87 GLN A CA 1
ATOM 669 C C . GLN A 1 87 ? -6.271 -8.056 8.139 1.00 95.38 87 GLN A C 1
ATOM 671 O O . GLN A 1 87 ? -6.143 -9.220 8.504 1.00 95.38 87 GLN A O 1
ATOM 676 N N . ASN A 1 88 ? -5.693 -7.599 7.027 1.00 95.56 88 ASN A N 1
ATOM 677 C CA . ASN A 1 88 ? -4.793 -8.361 6.168 1.00 95.56 88 ASN A CA 1
ATOM 678 C C . ASN A 1 88 ? -3.379 -7.750 6.144 1.00 95.56 88 ASN A C 1
ATOM 680 O O . ASN A 1 88 ? -2.633 -7.977 5.193 1.00 95.56 88 ASN A O 1
ATOM 684 N N . LEU A 1 89 ? -2.999 -6.977 7.170 1.00 95.75 89 LEU A N 1
ATOM 685 C CA . LEU A 1 89 ? -1.734 -6.241 7.237 1.00 95.75 89 LEU A CA 1
ATOM 686 C C . LEU A 1 89 ? -0.519 -7.142 6.962 1.00 95.75 89 LEU A C 1
ATOM 688 O O . LEU A 1 89 ? 0.301 -6.838 6.093 1.00 95.75 89 LEU A O 1
ATOM 692 N N . ASP A 1 90 ? -0.438 -8.291 7.640 1.00 96.44 90 ASP A N 1
ATOM 693 C CA . ASP A 1 90 ? 0.680 -9.223 7.471 1.00 96.44 90 ASP A CA 1
ATOM 694 C C . ASP A 1 90 ? 0.680 -9.914 6.101 1.00 96.44 90 ASP A C 1
ATOM 696 O O . ASP A 1 90 ? 1.697 -9.952 5.407 1.00 96.44 90 ASP A O 1
ATOM 700 N N . SER A 1 91 ? -0.459 -10.467 5.677 1.00 95.81 91 SER A N 1
ATOM 701 C CA . SER A 1 91 ? -0.539 -11.221 4.422 1.00 95.81 91 SER A CA 1
ATOM 702 C C . SER A 1 91 ? -0.341 -10.321 3.202 1.00 95.81 91 SER A C 1
ATOM 704 O O . SER A 1 91 ? 0.368 -10.699 2.267 1.00 95.81 91 SER A O 1
ATOM 706 N N . PHE A 1 92 ? -0.931 -9.129 3.210 1.00 96.94 92 PHE A N 1
ATOM 707 C CA . PHE A 1 92 ? -0.936 -8.219 2.075 1.00 96.94 92 PHE A CA 1
ATOM 708 C C . PHE A 1 92 ? 0.229 -7.235 2.099 1.00 96.94 92 PHE A C 1
ATOM 710 O O . PHE A 1 92 ? 1.012 -7.215 1.149 1.00 96.94 92 PHE A O 1
ATOM 717 N N . LEU A 1 93 ? 0.390 -6.432 3.154 1.00 96.81 93 LEU A N 1
ATOM 718 C CA . LEU A 1 93 ? 1.424 -5.396 3.153 1.00 96.81 93 LEU A CA 1
ATOM 719 C C . LEU A 1 93 ? 2.801 -5.991 3.448 1.00 96.81 93 LEU A C 1
ATOM 721 O O . LEU A 1 93 ? 3.699 -5.888 2.613 1.00 96.81 93 LEU A O 1
ATOM 725 N N . ASN A 1 94 ? 2.954 -6.692 4.571 1.00 96.31 94 ASN A N 1
ATOM 726 C CA . ASN A 1 94 ? 4.249 -7.227 4.995 1.00 96.31 94 ASN A CA 1
ATOM 727 C C . ASN A 1 94 ? 4.778 -8.322 4.046 1.00 96.31 94 ASN A C 1
ATOM 729 O O . ASN A 1 94 ? 5.879 -8.221 3.508 1.00 96.31 94 ASN A O 1
ATOM 733 N N . LYS A 1 95 ? 3.996 -9.378 3.788 1.00 95.50 95 LYS A N 1
ATOM 734 C CA . LYS A 1 95 ? 4.467 -10.552 3.026 1.00 95.50 95 LYS A CA 1
ATOM 735 C C . LYS A 1 95 ? 4.451 -10.368 1.510 1.00 95.50 95 LYS A C 1
ATOM 737 O O . LYS A 1 95 ? 5.273 -10.988 0.827 1.00 95.50 95 LYS A O 1
ATOM 742 N N . ASN A 1 96 ? 3.540 -9.548 0.981 1.00 96.12 96 ASN A N 1
ATOM 743 C CA . ASN A 1 96 ? 3.384 -9.364 -0.461 1.00 96.12 96 ASN A CA 1
ATOM 744 C C . ASN A 1 96 ? 3.928 -8.011 -0.942 1.00 96.12 96 ASN A C 1
ATOM 746 O O . ASN A 1 96 ? 4.896 -8.008 -1.705 1.00 96.12 96 ASN A O 1
ATOM 750 N N . VAL A 1 97 ? 3.370 -6.878 -0.499 1.00 97.94 97 VAL A N 1
ATOM 751 C CA . VAL A 1 97 ? 3.770 -5.540 -0.985 1.00 97.94 97 VAL A CA 1
ATOM 752 C C . VAL A 1 97 ? 5.238 -5.243 -0.684 1.00 97.94 97 VAL A C 1
ATOM 754 O O . VAL A 1 97 ? 5.983 -4.935 -1.616 1.00 97.94 97 VAL A O 1
ATOM 757 N N . MET A 1 98 ? 5.692 -5.408 0.563 1.00 97.88 98 MET A N 1
ATOM 758 C CA . MET A 1 98 ? 7.090 -5.132 0.927 1.00 97.88 98 MET A CA 1
ATOM 759 C C . MET A 1 98 ? 8.064 -6.055 0.194 1.00 97.88 98 MET A C 1
ATOM 761 O O . MET A 1 98 ? 9.092 -5.600 -0.304 1.00 97.88 98 MET A O 1
ATOM 765 N N . LYS A 1 99 ? 7.703 -7.330 0.012 1.00 97.38 99 LYS A N 1
ATOM 766 C CA . LYS A 1 99 ? 8.495 -8.284 -0.777 1.00 97.38 99 LYS A CA 1
ATOM 767 C C . LYS A 1 99 ? 8.605 -7.879 -2.249 1.00 97.38 99 LYS A C 1
ATOM 769 O O . LYS A 1 99 ? 9.637 -8.115 -2.878 1.00 97.38 99 LYS A O 1
ATOM 774 N N . MET A 1 100 ? 7.545 -7.326 -2.840 1.00 98.12 100 MET A N 1
ATOM 775 C CA . MET A 1 100 ? 7.606 -6.829 -4.217 1.00 98.12 100 MET A CA 1
ATOM 776 C C . MET A 1 100 ? 8.447 -5.555 -4.303 1.00 98.12 100 MET A C 1
ATOM 778 O O . MET A 1 100 ? 9.300 -5.466 -5.184 1.00 98.12 100 MET A O 1
ATOM 782 N N . LEU A 1 101 ? 8.275 -4.618 -3.367 1.00 98.25 101 LEU A N 1
ATOM 783 C CA . LEU A 1 101 ? 9.097 -3.411 -3.290 1.00 98.25 101 LEU A CA 1
ATOM 784 C C . LEU A 1 101 ? 10.586 -3.761 -3.167 1.00 98.25 101 LEU A C 1
ATOM 786 O O . LEU A 1 101 ? 11.398 -3.258 -3.941 1.00 98.25 101 LEU A O 1
ATOM 790 N N . GLU A 1 102 ? 10.935 -4.687 -2.273 1.00 97.88 102 GLU A N 1
ATOM 791 C CA . GLU A 1 102 ? 12.302 -5.174 -2.105 1.00 97.88 102 GLU A CA 1
ATOM 792 C C . GLU A 1 102 ? 12.875 -5.718 -3.420 1.00 97.88 102 GLU A C 1
ATOM 794 O O . GLU A 1 102 ? 13.986 -5.351 -3.804 1.00 97.88 102 GLU A O 1
ATOM 799 N N . LYS A 1 103 ? 12.118 -6.544 -4.157 1.00 97.31 103 LYS A N 1
ATOM 800 C CA . LYS A 1 103 ? 12.556 -7.060 -5.465 1.00 97.31 103 LYS A CA 1
ATOM 801 C C . LYS A 1 103 ? 12.853 -5.944 -6.463 1.00 97.31 103 LYS A C 1
ATOM 803 O O . LYS A 1 103 ? 13.829 -6.057 -7.205 1.00 97.31 103 LYS A O 1
ATOM 808 N N . LEU A 1 104 ? 12.024 -4.897 -6.504 1.00 96.44 104 LEU A N 1
ATOM 809 C CA . LEU A 1 104 ? 12.239 -3.751 -7.391 1.00 96.44 104 LEU A CA 1
ATOM 810 C C . LEU A 1 104 ? 13.499 -2.965 -7.005 1.00 96.44 104 LEU A C 1
ATOM 812 O O . LEU A 1 104 ? 14.281 -2.620 -7.892 1.00 96.44 104 LEU A O 1
ATOM 816 N N . VAL A 1 105 ? 13.722 -2.746 -5.703 1.00 95.44 105 VAL A N 1
ATOM 817 C CA . VAL A 1 105 ? 14.925 -2.086 -5.165 1.00 95.44 105 VAL A CA 1
ATOM 818 C C . VAL A 1 105 ? 16.176 -2.904 -5.480 1.00 95.44 105 VAL A C 1
ATOM 820 O O . VAL A 1 105 ? 17.144 -2.368 -6.008 1.00 95.44 105 VAL A O 1
ATOM 823 N N . GLN A 1 106 ? 16.157 -4.215 -5.221 1.00 93.75 106 GLN A N 1
ATOM 824 C CA . GLN A 1 106 ? 17.297 -5.105 -5.470 1.00 93.75 106 GLN A CA 1
ATOM 825 C C . GLN A 1 106 ? 17.705 -5.144 -6.946 1.00 93.75 106 GLN A C 1
ATOM 827 O O . GLN A 1 106 ? 18.894 -5.178 -7.251 1.00 93.75 106 GLN A O 1
ATOM 832 N N . ARG A 1 107 ? 16.731 -5.154 -7.864 1.00 91.94 107 ARG A N 1
ATOM 833 C CA . ARG A 1 107 ? 17.003 -5.192 -9.309 1.00 91.94 107 ARG A CA 1
ATOM 834 C C . ARG A 1 107 ? 17.182 -3.809 -9.941 1.00 91.94 107 ARG A C 1
ATOM 836 O O . ARG A 1 107 ? 17.401 -3.749 -11.147 1.00 91.94 107 ARG A O 1
ATOM 843 N N . ASN A 1 108 ? 17.030 -2.737 -9.159 1.00 90.56 108 ASN A N 1
ATOM 844 C CA . ASN A 1 108 ? 17.060 -1.339 -9.593 1.00 90.56 108 ASN A CA 1
ATOM 845 C C . ASN A 1 108 ? 16.238 -1.078 -10.875 1.00 90.56 108 ASN A C 1
ATOM 847 O O . ASN A 1 108 ? 16.692 -0.442 -11.823 1.00 90.56 108 ASN A O 1
ATOM 851 N N . SER A 1 109 ? 15.035 -1.656 -10.956 1.00 90.81 109 SER A N 1
ATOM 852 C CA . SER A 1 109 ? 14.186 -1.532 -12.144 1.00 90.81 109 SER A CA 1
ATOM 853 C C . SER A 1 109 ? 12.725 -1.817 -11.833 1.00 90.81 109 SER A C 1
ATOM 855 O O . SER A 1 109 ? 12.390 -2.800 -11.166 1.00 90.81 109 SER A O 1
ATOM 857 N N . ILE A 1 110 ? 11.842 -0.990 -12.387 1.00 92.75 110 ILE A N 1
ATOM 858 C CA . ILE A 1 110 ? 10.384 -1.131 -12.271 1.00 92.75 110 ILE A CA 1
ATOM 859 C C . ILE A 1 110 ? 9.756 -1.895 -13.448 1.00 92.75 110 ILE A C 1
ATOM 861 O O . ILE A 1 110 ? 8.567 -2.207 -13.405 1.00 92.75 110 ILE A O 1
ATOM 865 N N . VAL A 1 111 ? 10.543 -2.232 -14.474 1.00 92.31 111 VAL A N 1
ATOM 866 C CA . VAL A 1 111 ? 10.060 -2.843 -15.723 1.00 92.31 111 VAL A CA 1
ATOM 867 C C . VAL A 1 111 ? 9.562 -4.270 -15.482 1.00 92.31 111 VAL A C 1
ATOM 869 O O . VAL A 1 111 ? 10.266 -5.084 -14.884 1.00 92.31 111 VAL A O 1
ATOM 872 N N . ASP A 1 112 ? 8.356 -4.584 -15.955 1.00 95.06 112 ASP A N 1
ATOM 873 C CA . ASP A 1 112 ? 7.867 -5.965 -16.025 1.00 95.06 112 ASP A CA 1
ATOM 874 C C . ASP A 1 112 ? 8.568 -6.698 -17.182 1.00 95.06 112 ASP A C 1
ATOM 876 O O . ASP A 1 112 ? 8.554 -6.245 -18.327 1.00 95.06 112 ASP A O 1
ATOM 880 N N . LYS A 1 113 ? 9.207 -7.836 -16.893 1.00 94.94 113 LYS A N 1
ATOM 881 C CA . LYS A 1 113 ? 9.971 -8.606 -17.892 1.00 94.94 113 LYS A CA 1
ATOM 882 C C . LYS A 1 113 ? 9.106 -9.350 -18.914 1.00 94.94 113 LYS A C 1
ATOM 884 O O . LYS A 1 113 ? 9.642 -9.816 -19.918 1.00 94.94 113 LYS A O 1
ATOM 889 N N . TYR A 1 114 ? 7.810 -9.509 -18.661 1.00 95.31 114 TYR A N 1
ATOM 890 C CA . TYR A 1 114 ? 6.908 -10.310 -19.492 1.00 95.31 114 TYR A CA 1
ATOM 891 C C . TYR A 1 114 ? 5.890 -9.482 -20.281 1.00 95.31 114 TYR A C 1
ATOM 893 O O . TYR A 1 114 ? 5.097 -10.065 -21.022 1.00 95.31 114 TYR A O 1
ATOM 901 N N . VAL A 1 115 ? 5.881 -8.153 -20.149 1.00 94.62 115 VAL A N 1
ATOM 902 C CA . VAL A 1 115 ? 4.996 -7.281 -20.932 1.00 94.62 115 VAL A CA 1
ATOM 903 C C . VAL A 1 115 ? 5.655 -5.931 -21.205 1.00 94.62 115 VAL A C 1
ATOM 905 O O . VAL A 1 115 ? 6.243 -5.322 -20.317 1.00 94.62 115 VAL A O 1
ATOM 908 N N . SER A 1 116 ? 5.554 -5.450 -22.446 1.00 93.75 116 SER A N 1
ATOM 909 C CA . SER A 1 116 ? 5.950 -4.082 -22.790 1.00 93.75 116 SER A CA 1
ATOM 910 C C . SER A 1 116 ? 4.836 -3.092 -22.452 1.00 93.75 116 SER A C 1
ATOM 912 O O . SER A 1 116 ? 3.659 -3.450 -22.429 1.00 93.75 116 SER A O 1
ATOM 914 N N . ILE A 1 117 ? 5.190 -1.820 -22.253 1.00 90.12 117 ILE A N 1
ATOM 915 C CA . ILE A 1 117 ? 4.202 -0.760 -22.001 1.00 90.12 117 ILE A CA 1
ATOM 916 C C . ILE A 1 117 ? 3.193 -0.670 -23.159 1.00 90.12 117 ILE A C 1
ATOM 918 O O . ILE A 1 117 ? 1.997 -0.572 -22.908 1.00 90.12 117 ILE A O 1
ATOM 922 N N . ASP A 1 118 ? 3.634 -0.804 -24.414 1.00 93.00 118 ASP A N 1
ATOM 923 C CA . ASP A 1 118 ? 2.735 -0.767 -25.577 1.00 93.00 118 ASP A CA 1
ATOM 924 C C . ASP A 1 118 ? 1.728 -1.924 -25.583 1.00 93.00 118 ASP A C 1
ATOM 926 O O . ASP A 1 118 ? 0.543 -1.726 -25.862 1.00 93.00 118 ASP A O 1
ATOM 930 N N . ALA A 1 119 ? 2.174 -3.139 -25.243 1.00 92.38 119 ALA A N 1
ATOM 931 C CA . ALA A 1 119 ? 1.296 -4.302 -25.145 1.00 92.38 119 ALA A CA 1
ATOM 932 C C . ALA A 1 119 ? 0.307 -4.156 -23.978 1.00 92.38 119 ALA A C 1
ATOM 934 O O . ALA A 1 119 ? -0.873 -4.480 -24.127 1.00 92.38 119 ALA A O 1
ATOM 935 N N . LEU A 1 120 ? 0.769 -3.614 -22.846 1.00 91.12 120 LEU A N 1
ATOM 936 C CA . LEU A 1 120 ? -0.074 -3.311 -21.693 1.00 91.12 120 LEU A CA 1
ATOM 937 C C . LEU A 1 120 ? -1.154 -2.287 -22.053 1.00 91.12 120 LEU A C 1
ATOM 939 O O . LEU A 1 120 ? -2.325 -2.554 -21.821 1.00 91.12 120 LEU A O 1
ATOM 943 N N . LEU A 1 121 ? -0.790 -1.161 -22.671 1.00 90.06 121 LEU A N 1
ATOM 944 C CA . LEU A 1 121 ? -1.732 -0.102 -23.055 1.00 90.06 121 LEU A CA 1
ATOM 945 C C . LEU A 1 121 ? -2.671 -0.523 -24.194 1.00 90.06 121 LEU A C 1
ATOM 947 O O . LEU A 1 121 ? -3.790 -0.018 -24.298 1.00 90.06 121 LEU A O 1
ATOM 951 N N . SER A 1 122 ? -2.250 -1.469 -25.037 1.00 91.31 122 SER A N 1
ATOM 952 C CA . SER A 1 122 ? -3.127 -2.088 -26.037 1.00 91.31 122 SER A CA 1
ATOM 953 C C . SER A 1 122 ? -4.209 -2.953 -25.386 1.00 91.31 122 SER A C 1
ATOM 955 O O . SER A 1 122 ? -5.334 -3.000 -25.881 1.00 91.31 122 SER A O 1
ATOM 957 N N . HIS A 1 123 ? -3.883 -3.616 -24.273 1.00 87.75 123 HIS A N 1
ATOM 958 C CA . HIS A 1 123 ? -4.829 -4.417 -23.497 1.00 87.75 123 HIS A CA 1
ATOM 959 C C . HIS A 1 123 ? -5.697 -3.551 -22.564 1.00 87.75 123 HIS A C 1
ATOM 961 O O . HIS A 1 123 ? -6.915 -3.707 -22.516 1.00 87.75 123 HIS A O 1
ATOM 967 N N . GLU A 1 124 ? -5.085 -2.593 -21.866 1.00 84.75 124 GLU A N 1
ATOM 968 C CA . GLU A 1 124 ? -5.719 -1.663 -20.933 1.00 84.75 124 GLU A CA 1
ATOM 969 C C . GLU A 1 124 ? -5.221 -0.223 -21.158 1.00 84.75 124 GLU A C 1
ATOM 971 O O . GLU A 1 124 ? -4.253 0.245 -20.563 1.00 84.75 124 GLU A O 1
ATOM 976 N N . ARG A 1 125 ? -5.942 0.533 -21.996 1.00 83.94 125 ARG A N 1
ATOM 977 C CA . ARG A 1 125 ? -5.555 1.893 -22.428 1.00 83.94 125 ARG A CA 1
ATOM 978 C C . ARG A 1 125 ? -5.297 2.892 -21.296 1.00 83.94 125 ARG A C 1
ATOM 980 O O . ARG A 1 125 ? -4.524 3.825 -21.475 1.00 83.94 125 ARG A O 1
ATOM 987 N N . TYR A 1 126 ? -5.968 2.724 -20.162 1.00 81.12 126 TYR A N 1
ATOM 988 C CA . TYR A 1 126 ? -5.913 3.656 -19.032 1.00 81.12 126 TYR A CA 1
ATOM 989 C C . TYR A 1 126 ? -5.100 3.105 -17.853 1.00 81.12 126 TYR A C 1
ATOM 991 O O . TYR A 1 126 ? -5.309 3.515 -16.709 1.00 81.12 126 TYR A O 1
ATOM 999 N N . SER A 1 127 ? -4.213 2.133 -18.081 1.00 84.88 127 SER A N 1
ATOM 1000 C CA . SER A 1 127 ? -3.316 1.648 -17.032 1.00 84.88 127 SER A CA 1
ATOM 1001 C C . SER A 1 127 ? -2.424 2.774 -16.515 1.00 84.88 127 SER A C 1
ATOM 1003 O O . SER A 1 127 ? -1.815 3.516 -17.282 1.00 84.88 127 SER A O 1
ATOM 1005 N N . PHE A 1 128 ? -2.340 2.887 -15.192 1.00 87.12 128 PHE A N 1
ATOM 1006 C CA . PHE A 1 128 ? -1.362 3.753 -14.550 1.00 87.12 128 PHE A CA 1
ATOM 1007 C C . PHE A 1 128 ? 0.036 3.172 -14.767 1.00 87.12 128 PHE A C 1
ATOM 1009 O O . PHE A 1 128 ? 0.269 2.013 -14.427 1.00 87.12 128 PHE A O 1
ATOM 1016 N N . ILE A 1 129 ? 0.960 3.971 -15.303 1.00 90.00 129 ILE A N 1
ATOM 1017 C CA . ILE A 1 129 ? 2.352 3.572 -15.525 1.00 90.00 129 ILE A CA 1
ATOM 1018 C C . ILE A 1 129 ? 3.238 4.357 -14.549 1.00 90.00 129 ILE A C 1
ATOM 1020 O O . ILE A 1 129 ? 3.362 5.574 -14.705 1.00 90.00 129 ILE A O 1
ATOM 1024 N N . PRO A 1 130 ? 3.848 3.711 -13.538 1.00 91.25 130 PRO A N 1
ATOM 1025 C CA . PRO A 1 130 ? 4.766 4.403 -12.644 1.00 91.25 130 PRO A CA 1
ATOM 1026 C C . PRO A 1 130 ? 6.000 4.883 -13.415 1.00 91.25 130 PRO A C 1
ATOM 1028 O O . PRO A 1 130 ? 6.586 4.130 -14.191 1.00 91.25 130 PRO A O 1
ATOM 1031 N N . SER A 1 131 ? 6.399 6.135 -13.188 1.00 88.44 131 SER A N 1
ATOM 1032 C CA . SER A 1 131 ? 7.525 6.768 -13.886 1.00 88.44 131 SER A CA 1
ATOM 1033 C C . SER A 1 131 ? 8.888 6.452 -13.271 1.00 88.44 131 SER A C 1
ATOM 1035 O O . SER A 1 131 ? 9.896 6.527 -13.964 1.00 88.44 131 SER A O 1
ATOM 1037 N N . SER A 1 132 ? 8.930 6.130 -11.976 1.00 91.31 132 SER A N 1
ATOM 1038 C CA . SER A 1 132 ? 10.163 5.832 -11.242 1.00 91.31 132 SER A CA 1
ATOM 1039 C C . SER A 1 132 ? 9.888 4.952 -10.024 1.00 91.31 132 SER A C 1
ATOM 1041 O O . SER A 1 132 ? 8.743 4.813 -9.583 1.00 91.31 132 SER A O 1
ATOM 1043 N N . LEU A 1 133 ? 10.946 4.377 -9.443 1.00 92.94 133 LEU A N 1
ATOM 1044 C CA . LEU A 1 133 ? 10.838 3.624 -8.189 1.00 92.94 133 LEU A CA 1
ATOM 1045 C C . LEU A 1 133 ? 10.432 4.528 -7.012 1.00 92.94 133 LEU A C 1
ATOM 1047 O O . LEU A 1 133 ? 9.753 4.073 -6.095 1.00 92.94 133 LEU A O 1
ATOM 1051 N N . GLY A 1 134 ? 10.746 5.827 -7.077 1.00 93.19 134 GLY A N 1
ATOM 1052 C CA . GLY A 1 134 ? 10.319 6.804 -6.073 1.00 93.19 134 GLY A CA 1
ATOM 1053 C C . GLY A 1 134 ? 8.796 6.910 -5.923 1.00 93.19 134 GLY A C 1
ATOM 1054 O O . GLY A 1 134 ? 8.302 7.098 -4.813 1.00 93.19 134 GLY A O 1
ATOM 1055 N N . VAL A 1 135 ? 8.040 6.695 -7.007 1.00 93.44 135 VAL A N 1
ATOM 1056 C CA . VAL A 1 135 ? 6.565 6.669 -6.976 1.00 93.44 135 VAL A CA 1
ATOM 1057 C C . VAL A 1 135 ? 6.035 5.541 -6.081 1.00 93.44 135 VAL A C 1
ATOM 1059 O O . VAL A 1 135 ? 5.002 5.702 -5.437 1.00 93.44 135 VAL A O 1
ATOM 1062 N N . PHE A 1 136 ? 6.745 4.412 -5.996 1.00 96.44 136 PHE A N 1
ATOM 1063 C CA . PHE A 1 136 ? 6.349 3.307 -5.123 1.00 96.44 136 PHE A CA 1
ATOM 1064 C C . PHE A 1 136 ? 6.503 3.687 -3.656 1.00 96.44 136 PHE A C 1
ATOM 1066 O O . PHE A 1 136 ? 5.565 3.513 -2.883 1.00 96.44 136 PHE A O 1
ATOM 1073 N N . PHE A 1 137 ? 7.660 4.247 -3.297 1.00 96.56 137 PHE A N 1
ATOM 1074 C CA . PHE A 1 137 ? 7.936 4.681 -1.932 1.00 96.56 137 PHE A CA 1
ATOM 1075 C C . PHE A 1 137 ? 6.920 5.714 -1.452 1.00 96.56 137 PHE A C 1
ATOM 1077 O O . PHE A 1 137 ? 6.298 5.501 -0.417 1.00 96.56 137 PHE A O 1
ATOM 1084 N N . ILE A 1 138 ? 6.679 6.777 -2.224 1.00 94.44 138 ILE A N 1
ATOM 1085 C CA . ILE A 1 138 ? 5.777 7.847 -1.780 1.00 94.44 138 ILE A CA 1
ATOM 1086 C C . ILE A 1 138 ? 4.329 7.367 -1.622 1.00 94.44 138 ILE A C 1
ATOM 1088 O O . ILE A 1 138 ? 3.655 7.763 -0.678 1.00 94.44 138 ILE A O 1
ATOM 1092 N N . ILE A 1 139 ? 3.844 6.491 -2.511 1.00 96.00 139 ILE A N 1
ATOM 1093 C CA . ILE A 1 139 ? 2.487 5.938 -2.402 1.00 96.00 139 ILE A CA 1
ATOM 1094 C C . ILE A 1 139 ? 2.375 5.025 -1.179 1.00 96.00 139 ILE A C 1
ATOM 1096 O O . ILE A 1 139 ? 1.383 5.101 -0.460 1.00 96.00 139 ILE A O 1
ATOM 1100 N N . ILE A 1 140 ? 3.373 4.170 -0.939 1.00 97.56 140 ILE A N 1
ATOM 1101 C CA . ILE A 1 140 ? 3.355 3.236 0.192 1.00 97.56 140 ILE A CA 1
ATOM 1102 C C . ILE A 1 140 ? 3.452 3.997 1.517 1.00 97.56 140 ILE A C 1
ATOM 1104 O O . ILE A 1 140 ? 2.628 3.750 2.390 1.00 97.56 140 ILE A O 1
ATOM 1108 N N . VAL A 1 141 ? 4.384 4.948 1.650 1.00 96.38 141 VAL A N 1
ATOM 1109 C CA . VAL A 1 141 ? 4.527 5.782 2.858 1.00 96.38 141 VAL A CA 1
ATOM 1110 C C . VAL A 1 141 ? 3.223 6.522 3.151 1.00 96.38 141 VAL A C 1
ATOM 1112 O O . VAL A 1 141 ? 2.653 6.350 4.223 1.00 96.38 141 VAL A O 1
ATOM 1115 N N . ARG A 1 142 ? 2.662 7.239 2.170 1.00 95.31 142 ARG A N 1
ATOM 1116 C CA . ARG A 1 142 ? 1.392 7.963 2.355 1.00 95.31 142 ARG A CA 1
ATOM 1117 C C . ARG A 1 142 ? 0.234 7.058 2.732 1.00 95.31 142 ARG A C 1
ATOM 1119 O O . ARG A 1 142 ? -0.630 7.445 3.511 1.00 95.31 142 ARG A O 1
ATOM 1126 N N . PHE A 1 143 ? 0.196 5.856 2.165 1.00 96.75 143 PHE A N 1
ATOM 1127 C CA . PHE A 1 143 ? -0.829 4.886 2.510 1.00 96.75 143 PHE A CA 1
ATOM 1128 C C . PHE A 1 143 ? -0.692 4.403 3.960 1.00 96.75 143 PHE A C 1
ATOM 1130 O O . PHE A 1 143 ? -1.700 4.304 4.655 1.00 96.75 143 PHE A O 1
ATOM 1137 N N . LEU A 1 144 ? 0.530 4.131 4.428 1.00 96.19 144 LEU A N 1
ATOM 1138 C CA . LEU A 1 144 ? 0.780 3.735 5.817 1.00 96.19 144 LEU A CA 1
ATOM 1139 C C . LEU A 1 144 ? 0.460 4.865 6.800 1.00 96.19 144 LEU A C 1
ATOM 1141 O O . LEU A 1 144 ? -0.221 4.610 7.791 1.00 96.19 144 LEU A O 1
ATOM 1145 N N . ALA A 1 145 ? 0.862 6.101 6.492 1.00 94.06 145 ALA A N 1
ATOM 1146 C CA . ALA A 1 145 ? 0.513 7.278 7.286 1.00 94.06 145 ALA A CA 1
ATOM 1147 C C . ALA A 1 145 ? -1.011 7.427 7.423 1.00 94.06 145 ALA A C 1
ATOM 1149 O O . ALA A 1 145 ? -1.539 7.608 8.518 1.00 94.06 145 ALA A O 1
ATOM 1150 N N . GLU A 1 146 ? -1.744 7.261 6.321 1.00 94.31 146 GLU A N 1
ATOM 1151 C CA . GLU A 1 146 ? -3.205 7.321 6.331 1.00 94.31 146 GLU A CA 1
ATOM 1152 C C . GLU A 1 146 ? -3.850 6.145 7.086 1.00 94.31 146 GLU A C 1
ATOM 1154 O O . GLU A 1 146 ? -4.893 6.324 7.719 1.00 94.31 146 GLU A O 1
ATOM 1159 N N . LEU A 1 147 ? -3.241 4.953 7.061 1.00 95.12 147 LEU A N 1
ATOM 1160 C CA . LEU A 1 147 ? -3.704 3.800 7.838 1.00 95.12 147 LEU A CA 1
ATOM 1161 C C . LEU A 1 147 ? -3.550 4.054 9.345 1.00 95.12 147 LEU A C 1
ATOM 1163 O O . LEU A 1 147 ? -4.514 3.864 10.085 1.00 95.12 147 LEU A O 1
ATOM 1167 N N . LEU A 1 148 ? -2.381 4.539 9.775 1.00 93.12 148 LEU A N 1
ATOM 1168 C CA . LEU A 1 148 ? -2.078 4.891 11.169 1.00 93.12 148 LEU A CA 1
ATOM 1169 C C . LEU A 1 148 ? -2.963 6.027 11.683 1.00 93.12 148 LEU A C 1
ATOM 1171 O O . LEU A 1 148 ? -3.512 5.947 12.778 1.00 93.12 148 LEU A O 1
ATOM 1175 N N . ARG A 1 149 ? -3.193 7.053 10.856 1.00 90.81 149 ARG A N 1
ATOM 1176 C CA . ARG A 1 149 ? -4.084 8.171 11.195 1.00 90.81 149 ARG A CA 1
ATOM 1177 C C . ARG A 1 149 ? -5.514 7.717 11.499 1.00 90.81 149 ARG A C 1
ATOM 1179 O O . ARG A 1 149 ? -6.219 8.371 12.265 1.00 90.81 149 ARG A O 1
ATOM 1186 N N . ARG A 1 150 ? -5.970 6.629 10.872 1.00 90.94 150 ARG A N 1
ATOM 1187 C CA . ARG A 1 150 ? -7.343 6.117 11.011 1.00 90.94 150 ARG A CA 1
ATOM 1188 C C . ARG A 1 150 ? -7.498 5.026 12.052 1.00 90.94 150 ARG A C 1
ATOM 1190 O O . ARG A 1 150 ? -8.560 4.923 12.661 1.00 90.94 150 ARG A O 1
ATOM 1197 N N . ILE A 1 151 ? -6.492 4.176 12.193 1.00 92.19 151 ILE A N 1
ATOM 1198 C CA . ILE A 1 151 ? -6.541 2.981 13.028 1.00 92.19 151 ILE A CA 1
ATOM 1199 C C . ILE A 1 151 ? -5.486 3.163 14.105 1.00 92.19 151 ILE A C 1
ATOM 1201 O O . ILE A 1 151 ? -4.319 2.853 13.891 1.00 92.19 151 ILE A O 1
ATOM 1205 N N . LYS A 1 152 ? -5.908 3.684 15.259 1.00 87.56 152 LYS A N 1
ATOM 1206 C CA . LYS A 1 152 ? -5.007 3.984 16.381 1.00 87.56 152 LYS A CA 1
ATOM 1207 C C . LYS A 1 152 ? -4.259 2.738 16.853 1.00 87.56 152 LYS A C 1
ATOM 1209 O O . LYS A 1 152 ? -3.082 2.811 17.177 1.00 87.56 152 LYS A O 1
ATOM 1214 N N . GLU A 1 153 ? -4.928 1.589 16.823 1.00 89.50 153 GLU A N 1
ATOM 1215 C CA . GLU A 1 153 ? -4.370 0.291 17.201 1.00 89.50 153 GLU A CA 1
ATOM 1216 C C . GLU A 1 153 ? -3.200 -0.129 16.301 1.00 89.50 153 GLU A C 1
ATOM 1218 O O . GLU A 1 153 ? -2.360 -0.917 16.724 1.00 89.50 153 GLU A O 1
ATOM 1223 N N . ALA A 1 154 ? -3.111 0.411 15.080 1.00 91.06 154 ALA A N 1
ATOM 1224 C CA . ALA A 1 154 ? -2.016 0.100 14.172 1.00 91.06 154 ALA A CA 1
ATOM 1225 C C . ALA A 1 154 ? -0.665 0.624 14.683 1.00 91.06 154 ALA A C 1
ATOM 1227 O O . ALA A 1 154 ? 0.362 0.068 14.306 1.00 91.06 154 ALA A O 1
ATOM 1228 N N . SER A 1 155 ? -0.641 1.644 15.550 1.00 89.06 155 SER A N 1
ATOM 1229 C CA . SER A 1 155 ? 0.601 2.148 16.153 1.00 89.06 155 SER A CA 1
ATOM 1230 C C . SER A 1 155 ? 1.253 1.130 17.103 1.00 89.06 155 SER A C 1
ATOM 1232 O O . 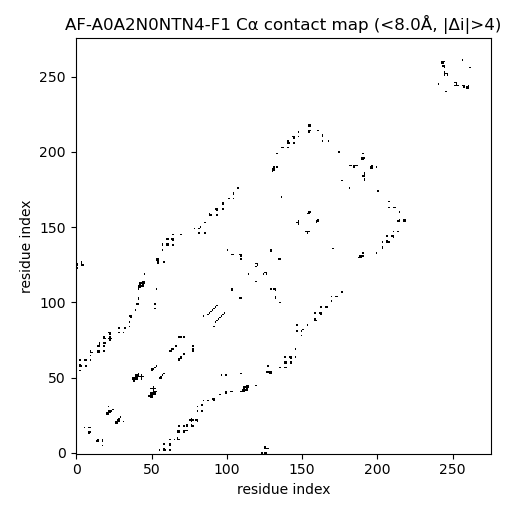SER A 1 155 ? 2.480 1.063 17.190 1.00 89.06 155 SER A O 1
ATOM 1234 N N . ALA A 1 156 ? 0.443 0.295 17.763 1.00 88.38 156 ALA A N 1
ATOM 1235 C CA . ALA A 1 156 ? 0.900 -0.777 18.651 1.00 88.38 156 ALA A CA 1
ATOM 1236 C C . ALA A 1 156 ? 1.203 -2.095 17.917 1.00 88.38 156 ALA A C 1
ATOM 1238 O O . ALA A 1 156 ? 1.760 -3.022 18.502 1.00 88.38 156 ALA A O 1
ATOM 1239 N N . ASP A 1 157 ? 0.794 -2.220 16.653 1.00 93.06 157 ASP A N 1
ATOM 1240 C CA . ASP A 1 157 ? 0.891 -3.475 15.912 1.00 93.06 157 ASP A CA 1
ATOM 1241 C C . ASP A 1 157 ? 2.352 -3.769 15.525 1.00 93.06 157 ASP A C 1
ATOM 1243 O O . ASP A 1 157 ? 2.973 -3.053 14.734 1.00 93.06 157 ASP A O 1
ATOM 1247 N N . GLU A 1 158 ? 2.904 -4.870 16.043 1.00 94.12 158 GLU A N 1
ATOM 1248 C CA . GLU A 1 158 ? 4.268 -5.325 15.742 1.00 94.12 158 GLU A CA 1
ATOM 1249 C C . GLU A 1 158 ? 4.519 -5.503 14.234 1.00 94.12 158 GLU A C 1
ATOM 1251 O O . GLU A 1 158 ? 5.623 -5.259 13.734 1.00 94.12 158 GLU A O 1
ATOM 1256 N N . ILE A 1 159 ? 3.503 -5.924 13.473 1.00 96.19 159 ILE A N 1
ATOM 1257 C CA . ILE A 1 159 ? 3.602 -6.079 12.021 1.00 96.19 159 ILE A CA 1
ATOM 1258 C C . ILE A 1 159 ? 3.692 -4.704 11.360 1.00 96.19 159 ILE A C 1
ATOM 1260 O O . ILE A 1 159 ? 4.464 -4.552 10.410 1.00 96.19 159 ILE A O 1
ATOM 1264 N N . MET A 1 160 ? 2.949 -3.707 11.849 1.00 95.62 160 MET A N 1
ATOM 1265 C CA . MET A 1 160 ? 3.050 -2.332 11.354 1.00 95.62 160 MET A CA 1
ATOM 1266 C C . MET A 1 160 ? 4.454 -1.777 11.596 1.00 95.62 160 MET A C 1
ATOM 1268 O O . MET A 1 160 ? 5.100 -1.318 10.654 1.00 95.62 160 MET A O 1
ATOM 1272 N N . GLN A 1 161 ? 4.975 -1.919 12.815 1.00 93.62 161 GLN A N 1
ATOM 1273 C CA . GLN A 1 161 ? 6.332 -1.487 13.164 1.00 93.62 161 GLN A CA 1
ATOM 1274 C C . GLN A 1 161 ? 7.387 -2.172 12.283 1.00 93.62 161 GLN A C 1
ATOM 1276 O O . GLN A 1 161 ? 8.297 -1.526 11.757 1.00 93.62 161 GLN A O 1
ATOM 1281 N N . LYS A 1 162 ? 7.223 -3.475 12.025 1.00 95.69 162 LYS A N 1
ATOM 1282 C CA . LYS A 1 162 ? 8.083 -4.229 11.107 1.00 95.69 162 LYS A CA 1
ATOM 1283 C C . LYS A 1 162 ? 8.004 -3.720 9.665 1.00 95.69 162 LYS A C 1
ATOM 1285 O O . LYS A 1 162 ? 9.030 -3.661 8.987 1.00 95.69 162 LYS A O 1
ATOM 1290 N N . ILE A 1 163 ? 6.813 -3.379 9.172 1.00 96.62 163 ILE A N 1
ATOM 1291 C CA . ILE A 1 163 ? 6.642 -2.800 7.833 1.00 96.62 163 ILE A CA 1
ATOM 1292 C C . ILE A 1 163 ? 7.373 -1.457 7.747 1.00 96.62 163 ILE A C 1
ATOM 1294 O O . ILE A 1 163 ? 8.129 -1.257 6.795 1.00 96.62 163 ILE A O 1
ATOM 1298 N N . THR A 1 164 ? 7.194 -0.575 8.733 1.00 94.88 164 THR A N 1
ATOM 1299 C CA . THR A 1 164 ? 7.850 0.741 8.789 1.00 94.88 164 THR A CA 1
ATOM 1300 C C . THR A 1 164 ? 9.372 0.607 8.819 1.00 94.88 164 THR A C 1
ATOM 1302 O O . THR A 1 164 ? 10.060 1.245 8.016 1.00 94.88 164 THR A O 1
ATOM 1305 N N . LEU A 1 165 ? 9.910 -0.298 9.644 1.00 94.75 165 LEU A N 1
ATOM 1306 C CA . LEU A 1 165 ? 11.347 -0.584 9.692 1.00 94.75 165 LEU A CA 1
ATOM 1307 C C . LEU A 1 165 ? 11.877 -1.054 8.329 1.00 94.75 165 LEU A C 1
ATOM 1309 O O . LEU A 1 165 ? 12.824 -0.476 7.794 1.00 94.75 165 LEU A O 1
ATOM 1313 N N . ASN A 1 166 ? 11.221 -2.046 7.719 1.00 95.94 166 ASN A N 1
ATOM 1314 C CA . ASN A 1 166 ? 11.597 -2.547 6.394 1.00 95.94 166 ASN A CA 1
ATOM 1315 C C . ASN A 1 166 ? 11.544 -1.436 5.332 1.00 95.94 166 ASN A C 1
ATOM 1317 O O . ASN A 1 166 ? 12.383 -1.379 4.433 1.00 95.94 166 ASN A O 1
ATOM 1321 N N . LEU A 1 167 ? 10.554 -0.543 5.410 1.00 96.06 167 LEU A N 1
ATOM 1322 C CA . LEU A 1 167 ? 10.404 0.568 4.476 1.00 96.06 167 LEU A CA 1
ATOM 1323 C C . LEU A 1 167 ? 11.540 1.584 4.619 1.00 96.06 167 LEU A C 1
ATOM 1325 O O . LEU A 1 167 ? 12.069 2.050 3.605 1.00 96.06 167 LEU A O 1
ATOM 1329 N N . ARG A 1 168 ? 11.967 1.875 5.850 1.00 95.00 168 ARG A N 1
ATOM 1330 C CA . ARG A 1 168 ? 13.117 2.738 6.143 1.00 95.00 168 ARG A CA 1
ATOM 1331 C C . ARG A 1 168 ? 14.423 2.141 5.616 1.00 95.00 168 ARG A C 1
ATOM 1333 O O . ARG A 1 168 ? 15.208 2.836 4.960 1.00 95.00 168 ARG A O 1
ATOM 1340 N N . GLU A 1 169 ? 14.640 0.847 5.833 1.00 96.12 169 GLU A N 1
ATOM 1341 C CA . GLU A 1 169 ? 15.807 0.129 5.310 1.00 96.12 169 GLU A CA 1
ATOM 1342 C C . GLU A 1 169 ? 15.842 0.150 3.776 1.00 96.12 169 GLU A C 1
ATOM 1344 O O . GLU A 1 169 ? 16.865 0.489 3.171 1.00 96.12 169 GLU A O 1
ATOM 1349 N N . LEU A 1 170 ? 14.709 -0.142 3.127 1.00 97.06 170 LEU A N 1
ATOM 1350 C CA . LEU A 1 170 ? 14.593 -0.096 1.669 1.00 97.06 170 LEU A CA 1
ATOM 1351 C C . LEU A 1 170 ? 14.788 1.317 1.118 1.00 97.06 170 LEU A C 1
ATOM 1353 O O . LEU A 1 170 ? 15.433 1.469 0.080 1.00 97.06 170 LEU A O 1
ATOM 1357 N N . THR A 1 171 ? 14.287 2.341 1.810 1.00 95.25 171 THR A N 1
ATOM 1358 C CA . THR A 1 171 ? 14.481 3.751 1.439 1.00 95.25 171 THR A CA 1
ATOM 1359 C C . THR A 1 171 ? 15.957 4.125 1.491 1.00 95.25 171 THR A C 1
ATOM 1361 O O . THR A 1 171 ? 16.487 4.694 0.536 1.00 95.25 171 THR A O 1
ATOM 1364 N N . THR A 1 172 ? 16.653 3.727 2.557 1.00 94.81 172 THR A N 1
ATOM 1365 C CA . THR A 1 172 ? 18.094 3.961 2.724 1.00 94.81 172 THR A CA 1
ATOM 1366 C C . THR A 1 172 ? 18.896 3.260 1.630 1.00 94.81 172 THR A C 1
ATOM 1368 O O . THR A 1 172 ? 19.746 3.874 0.982 1.00 94.81 172 THR A O 1
ATOM 1371 N N . LYS A 1 173 ? 18.586 1.987 1.360 1.00 95.44 173 LYS A N 1
ATOM 1372 C CA . LYS A 1 173 ? 19.226 1.206 0.296 1.00 95.44 173 LYS A CA 1
ATOM 1373 C C . LYS A 1 173 ? 18.988 1.817 -1.082 1.00 95.44 173 LYS A C 1
ATOM 1375 O O . LYS A 1 173 ? 19.914 1.893 -1.892 1.00 95.44 173 LYS A O 1
ATOM 1380 N N . TYR A 1 174 ? 17.764 2.262 -1.355 1.00 94.31 174 TYR A N 1
ATOM 1381 C CA . TYR A 1 174 ? 17.424 2.928 -2.605 1.00 94.31 174 TYR A CA 1
ATOM 1382 C C . TYR A 1 174 ? 18.187 4.246 -2.762 1.00 94.31 174 TYR A C 1
ATOM 1384 O O . TYR A 1 174 ? 18.803 4.452 -3.805 1.00 94.31 174 TYR A O 1
ATOM 1392 N N . HIS A 1 175 ? 18.230 5.082 -1.720 1.00 92.94 175 HIS A N 1
ATOM 1393 C CA . HIS A 1 175 ? 18.983 6.338 -1.713 1.00 92.94 175 HIS A CA 1
ATOM 1394 C C . HIS A 1 175 ? 20.480 6.115 -1.986 1.00 92.94 175 HIS A C 1
ATOM 1396 O O . HIS A 1 175 ? 21.069 6.774 -2.838 1.00 92.94 175 HIS A O 1
ATOM 1402 N N . GLN A 1 176 ? 21.096 5.121 -1.346 1.00 92.31 176 GLN A N 1
ATOM 1403 C CA . GLN A 1 176 ? 22.497 4.778 -1.608 1.00 92.31 176 GLN A CA 1
ATOM 1404 C C . GLN A 1 176 ? 22.716 4.295 -3.049 1.00 92.31 176 GLN A C 1
ATOM 1406 O O . GLN A 1 176 ? 23.661 4.719 -3.713 1.00 92.31 176 GLN A O 1
ATOM 1411 N N . THR A 1 177 ? 21.825 3.432 -3.545 1.00 90.69 177 THR A N 1
ATOM 1412 C CA . THR A 1 177 ? 21.919 2.870 -4.900 1.00 90.69 177 THR A CA 1
ATOM 1413 C C . THR A 1 177 ? 21.794 3.965 -5.954 1.00 90.69 177 THR A C 1
ATOM 1415 O O . THR A 1 177 ? 22.603 4.027 -6.879 1.00 90.69 177 THR A O 1
ATOM 1418 N N . ILE A 1 178 ? 20.817 4.862 -5.810 1.00 89.56 178 ILE A N 1
ATOM 1419 C CA . ILE A 1 178 ? 20.582 5.931 -6.779 1.00 89.56 178 ILE A CA 1
ATOM 1420 C C . ILE A 1 178 ? 21.684 6.991 -6.742 1.00 89.56 178 ILE A C 1
ATOM 1422 O O . ILE A 1 178 ? 22.040 7.508 -7.794 1.00 89.56 178 ILE A O 1
ATOM 1426 N N . GLU A 1 179 ? 22.284 7.293 -5.589 1.00 88.12 179 GLU A N 1
ATOM 1427 C CA . GLU A 1 179 ? 23.441 8.198 -5.533 1.00 88.12 179 GLU A CA 1
ATOM 1428 C C . GLU A 1 179 ? 24.669 7.607 -6.237 1.00 88.12 179 GLU A C 1
ATOM 1430 O O . GLU A 1 179 ? 25.396 8.325 -6.922 1.00 88.12 179 GLU A O 1
ATOM 1435 N N . GLN A 1 180 ? 24.870 6.291 -6.152 1.00 87.12 180 GLN A N 1
ATOM 1436 C CA . GLN A 1 180 ? 25.988 5.609 -6.812 1.00 87.12 180 GLN A CA 1
ATOM 1437 C C . GLN A 1 180 ? 25.752 5.355 -8.307 1.00 87.12 180 GLN A C 1
ATOM 1439 O O . GLN A 1 180 ? 26.704 5.342 -9.085 1.00 87.12 180 GLN A O 1
ATOM 1444 N N . GLN A 1 181 ? 24.502 5.123 -8.714 1.00 85.25 181 GLN A N 1
ATOM 1445 C CA . GLN A 1 181 ? 24.151 4.614 -10.045 1.00 85.25 181 GLN A CA 1
ATOM 1446 C C . GLN A 1 181 ? 23.159 5.507 -10.802 1.00 85.25 181 GLN A C 1
ATOM 1448 O O . GLN A 1 181 ? 22.474 5.026 -11.704 1.00 85.25 181 GLN A O 1
ATOM 1453 N N . TRP A 1 182 ? 23.069 6.801 -10.488 1.00 78.00 182 TRP A N 1
ATOM 1454 C CA . TRP A 1 182 ? 22.115 7.712 -11.142 1.00 78.00 182 TRP A CA 1
ATOM 1455 C C . TRP A 1 182 ? 22.245 7.755 -12.668 1.00 78.00 182 TRP A C 1
ATOM 1457 O O . TRP A 1 182 ? 21.245 7.888 -13.362 1.00 78.00 182 TRP A O 1
ATOM 1467 N N . SER A 1 183 ? 23.452 7.558 -13.205 1.00 76.06 183 SER A N 1
ATOM 1468 C CA . SER A 1 183 ? 23.703 7.509 -14.651 1.00 76.06 183 SER A CA 1
ATOM 1469 C C . SER A 1 183 ? 23.044 6.319 -15.361 1.00 76.06 183 SER A C 1
ATOM 1471 O O . SER A 1 183 ? 22.950 6.320 -16.586 1.00 76.06 183 SER A O 1
ATOM 1473 N N . SER A 1 184 ? 22.589 5.308 -14.611 1.00 77.75 184 SER A N 1
ATOM 1474 C CA . SER A 1 184 ? 21.839 4.156 -15.129 1.00 77.75 184 SER A CA 1
ATOM 1475 C C . SER A 1 184 ? 20.324 4.382 -15.187 1.00 77.75 184 SER A C 1
ATOM 1477 O O . SER A 1 184 ? 19.608 3.555 -15.755 1.00 77.75 184 SER A O 1
ATOM 1479 N N . LEU A 1 185 ? 19.827 5.485 -14.615 1.00 79.38 185 LEU A N 1
ATOM 1480 C CA . LEU A 1 185 ? 18.411 5.829 -14.671 1.00 79.38 185 LEU A CA 1
ATOM 1481 C C . LEU A 1 185 ? 17.998 6.174 -16.100 1.00 79.38 185 LEU A C 1
ATOM 1483 O O . LEU A 1 185 ? 18.771 6.719 -16.892 1.00 79.38 185 LEU A O 1
ATOM 1487 N N . SER A 1 186 ? 16.735 5.895 -16.421 1.00 76.88 186 SER A N 1
ATOM 1488 C CA . SER A 1 186 ? 16.159 6.376 -17.672 1.00 76.88 186 SER A CA 1
ATOM 1489 C C . SER A 1 186 ? 16.246 7.901 -17.729 1.00 76.88 186 SER A C 1
ATOM 1491 O O . SER A 1 186 ? 15.975 8.582 -16.743 1.00 76.88 186 SER A O 1
ATOM 1493 N N . SER A 1 187 ? 16.524 8.450 -18.912 1.00 75.25 187 SER A N 1
ATOM 1494 C CA . SER A 1 187 ? 16.431 9.899 -19.154 1.00 75.25 187 SER A CA 1
ATOM 1495 C C . SER A 1 187 ? 15.051 10.484 -18.815 1.00 75.25 187 SER A C 1
ATOM 1497 O O . SER A 1 187 ? 14.938 11.675 -18.545 1.00 75.25 187 SER A O 1
ATOM 1499 N N . THR A 1 188 ? 14.015 9.642 -18.803 1.00 80.38 188 THR A N 1
ATOM 1500 C CA . THR A 1 188 ? 12.639 9.998 -18.442 1.00 80.38 188 THR A CA 1
ATOM 1501 C C . THR A 1 188 ? 12.343 9.884 -16.945 1.00 80.38 188 THR A C 1
ATOM 1503 O O . THR A 1 188 ? 11.233 10.220 -16.538 1.00 80.38 188 THR A O 1
ATOM 1506 N N . ASP A 1 189 ? 13.272 9.373 -16.129 1.00 85.88 189 ASP A N 1
ATOM 1507 C CA . ASP A 1 189 ? 13.096 9.291 -14.678 1.00 85.88 189 ASP A CA 1
ATOM 1508 C C . ASP A 1 189 ? 13.282 10.692 -14.061 1.00 85.88 189 ASP A C 1
ATOM 1510 O O . ASP A 1 189 ? 14.362 11.278 -14.201 1.00 85.88 189 ASP A O 1
ATOM 1514 N N . PRO A 1 190 ? 12.274 11.244 -13.355 1.00 85.56 190 PRO A N 1
ATOM 1515 C CA . PRO A 1 190 ? 12.387 12.555 -12.714 1.00 85.56 190 PRO A CA 1
ATOM 1516 C C . PRO A 1 190 ? 13.554 12.659 -11.719 1.00 85.56 190 PRO A C 1
ATOM 1518 O O . PRO A 1 190 ? 14.084 13.746 -11.499 1.00 85.56 190 PRO A O 1
ATOM 1521 N N . LEU A 1 191 ? 13.977 11.537 -11.130 1.00 88.56 191 LEU A N 1
ATOM 1522 C CA . LEU A 1 191 ? 15.058 11.480 -10.144 1.00 88.56 191 LEU A CA 1
ATOM 1523 C C . LEU A 1 191 ? 16.457 11.465 -10.773 1.00 88.56 191 LEU A C 1
ATOM 1525 O O . LEU A 1 191 ? 17.448 11.455 -10.047 1.00 88.56 191 LEU A O 1
ATOM 1529 N N . ASN A 1 192 ? 16.559 11.511 -12.105 1.00 86.25 192 ASN A N 1
ATOM 1530 C CA . ASN A 1 192 ? 17.826 11.762 -12.789 1.00 86.25 192 ASN A CA 1
ATOM 1531 C C . ASN A 1 192 ? 18.316 13.213 -12.578 1.00 86.25 192 ASN A C 1
ATOM 1533 O O . ASN A 1 192 ? 19.503 13.508 -12.700 1.00 86.25 192 ASN A O 1
ATOM 1537 N N . ASN A 1 193 ? 17.418 14.139 -12.222 1.00 89.06 193 ASN A N 1
ATOM 1538 C CA . ASN A 1 193 ? 17.796 15.491 -11.824 1.00 89.06 193 ASN A CA 1
ATOM 1539 C C . ASN A 1 193 ? 18.230 15.525 -10.346 1.00 89.06 193 ASN A C 1
ATOM 1541 O O . ASN A 1 193 ? 17.469 15.146 -9.458 1.00 89.06 193 ASN A O 1
ATOM 1545 N N . SER A 1 194 ? 19.436 16.035 -10.077 1.00 88.56 194 SER A N 1
ATOM 1546 C CA . SER A 1 194 ? 20.021 16.066 -8.727 1.00 88.56 194 SER A CA 1
ATOM 1547 C C . SER A 1 194 ? 19.200 16.878 -7.713 1.00 88.56 194 SER A C 1
ATOM 1549 O O . SER A 1 194 ? 19.012 16.438 -6.579 1.00 88.56 194 SER A O 1
ATOM 1551 N N . GLU A 1 195 ? 18.658 18.033 -8.113 1.00 90.44 195 GLU A N 1
ATOM 1552 C CA . GLU A 1 195 ? 17.834 18.875 -7.236 1.00 90.44 195 GLU A CA 1
ATOM 1553 C C . GLU A 1 195 ? 16.490 18.206 -6.933 1.00 90.44 195 GLU A C 1
ATOM 1555 O O . GLU A 1 195 ? 16.089 18.126 -5.772 1.00 90.44 195 GLU A O 1
ATOM 1560 N N . THR A 1 196 ? 15.830 17.654 -7.959 1.00 90.44 196 THR A N 1
ATOM 1561 C CA . THR A 1 196 ? 14.584 16.886 -7.804 1.00 90.44 196 THR A CA 1
ATOM 1562 C C . THR A 1 196 ? 14.793 15.671 -6.909 1.00 90.44 196 THR A C 1
ATOM 1564 O O . THR A 1 196 ? 13.966 15.401 -6.043 1.00 90.44 196 THR A O 1
ATOM 1567 N N . ARG A 1 197 ? 15.913 14.961 -7.066 1.00 92.50 197 ARG A N 1
ATOM 1568 C CA . ARG A 1 197 ? 16.271 13.803 -6.245 1.00 92.50 197 ARG A CA 1
ATOM 1569 C C . ARG A 1 197 ? 16.504 14.183 -4.786 1.00 92.50 197 ARG A C 1
ATOM 1571 O O . ARG A 1 197 ? 15.941 13.538 -3.906 1.00 92.50 197 ARG A O 1
ATOM 1578 N N . LYS A 1 198 ? 17.268 15.249 -4.525 1.00 92.56 198 LYS A N 1
ATOM 1579 C CA . LYS A 1 198 ? 17.483 15.760 -3.163 1.00 92.56 198 LYS A CA 1
ATOM 1580 C C . LYS A 1 198 ? 16.156 16.147 -2.511 1.00 92.56 198 LYS A C 1
ATOM 1582 O O . LYS A 1 198 ? 15.877 15.709 -1.402 1.00 92.56 198 LYS A O 1
ATOM 1587 N N . TYR A 1 199 ? 15.329 16.914 -3.222 1.00 93.31 199 TYR A N 1
ATOM 1588 C CA . TYR A 1 199 ? 14.003 17.303 -2.747 1.00 93.31 199 TYR A CA 1
ATOM 1589 C C . TYR A 1 199 ? 13.121 16.082 -2.459 1.00 93.31 199 TYR A C 1
ATOM 1591 O O . TYR A 1 199 ? 12.525 15.996 -1.390 1.00 93.31 199 TYR A O 1
ATOM 1599 N N . PHE A 1 200 ? 13.090 15.105 -3.369 1.00 94.25 200 PHE A N 1
ATOM 1600 C CA . PHE A 1 200 ? 12.333 13.868 -3.199 1.00 94.25 200 PHE A CA 1
ATOM 1601 C C . PHE A 1 200 ? 12.721 13.121 -1.920 1.00 94.25 200 PHE A C 1
ATOM 1603 O O . PHE A 1 200 ? 11.835 12.764 -1.151 1.00 94.25 200 PHE A O 1
ATOM 1610 N N . PHE A 1 201 ? 14.016 12.909 -1.663 1.00 94.44 201 PHE A N 1
ATOM 1611 C CA . PHE A 1 201 ? 14.450 12.193 -0.459 1.00 94.44 201 PHE A CA 1
ATOM 1612 C C . PHE A 1 201 ? 14.235 12.989 0.827 1.00 94.44 201 PHE A C 1
ATOM 1614 O O . PHE A 1 201 ? 13.976 12.380 1.858 1.00 94.44 201 PHE A O 1
ATOM 1621 N N . THR A 1 202 ? 14.276 14.323 0.777 1.00 94.06 202 THR A N 1
ATOM 1622 C CA . THR A 1 202 ? 13.854 15.154 1.912 1.00 94.06 202 THR A CA 1
ATOM 1623 C C . THR A 1 202 ? 12.371 14.956 2.219 1.00 94.06 202 THR A C 1
ATOM 1625 O O . THR A 1 202 ? 12.028 14.672 3.357 1.00 94.06 202 THR A O 1
ATOM 1628 N N . ILE A 1 203 ? 11.494 15.041 1.214 1.00 93.69 203 ILE A N 1
ATOM 1629 C CA . ILE A 1 203 ? 10.052 14.836 1.418 1.00 93.69 203 ILE A CA 1
ATOM 1630 C C . ILE A 1 203 ? 9.755 13.410 1.886 1.00 93.69 203 ILE A C 1
ATOM 1632 O O . ILE A 1 203 ? 8.993 13.223 2.825 1.00 93.69 203 ILE A O 1
ATOM 1636 N N . LEU A 1 204 ? 10.373 12.408 1.259 1.00 94.06 204 LEU A N 1
ATOM 1637 C CA . LEU A 1 204 ? 10.175 11.011 1.632 1.00 94.06 204 LEU A CA 1
ATOM 1638 C C . LEU A 1 204 ? 10.651 10.728 3.062 1.00 94.06 204 LEU A C 1
ATOM 1640 O O . LEU A 1 204 ? 9.980 9.990 3.773 1.00 94.06 204 LEU A O 1
ATOM 1644 N N . GLY A 1 205 ? 11.787 11.306 3.467 1.00 93.31 205 GLY A N 1
ATOM 1645 C CA . GLY A 1 205 ? 12.290 11.215 4.837 1.00 93.31 205 GLY A CA 1
ATOM 1646 C C . GLY A 1 205 ? 11.298 11.801 5.835 1.00 93.31 205 GLY A C 1
ATOM 1647 O O . GLY A 1 205 ? 10.884 11.093 6.741 1.00 93.31 205 GLY A O 1
ATOM 1648 N N . ASN A 1 206 ? 10.827 13.028 5.589 1.00 92.44 206 ASN A N 1
ATOM 1649 C CA . ASN A 1 206 ? 9.846 13.682 6.457 1.00 92.44 206 ASN A CA 1
ATOM 1650 C C . ASN A 1 206 ? 8.562 12.852 6.623 1.00 92.44 206 ASN A C 1
ATOM 1652 O O . ASN A 1 206 ? 8.065 12.719 7.733 1.00 92.44 206 ASN A O 1
ATOM 1656 N N . GLU A 1 207 ? 8.032 12.267 5.544 1.00 92.44 207 GLU A N 1
ATOM 1657 C CA . GLU A 1 207 ? 6.807 11.457 5.632 1.00 92.44 207 GLU A CA 1
ATOM 1658 C C . GLU A 1 207 ? 7.024 10.118 6.368 1.00 92.44 207 GLU A C 1
ATOM 1660 O O . GLU A 1 207 ? 6.089 9.579 6.955 1.00 92.44 207 GLU A O 1
ATOM 1665 N N . ILE A 1 208 ? 8.248 9.575 6.367 1.00 93.12 208 ILE A N 1
ATOM 1666 C CA . ILE A 1 208 ? 8.605 8.420 7.206 1.00 93.12 208 ILE A CA 1
ATOM 1667 C C . ILE A 1 208 ? 8.731 8.854 8.671 1.00 93.12 208 ILE A C 1
ATOM 1669 O O . ILE A 1 208 ? 8.154 8.206 9.537 1.00 93.12 208 ILE A O 1
ATOM 1673 N N . ASP A 1 209 ? 9.401 9.975 8.938 1.00 91.12 209 ASP A N 1
ATOM 1674 C CA . ASP A 1 209 ? 9.566 10.502 10.295 1.00 91.12 209 ASP A CA 1
ATOM 1675 C C . ASP A 1 209 ? 8.205 10.832 10.944 1.00 91.12 209 ASP A C 1
ATOM 1677 O O . ASP A 1 209 ? 8.015 10.598 12.136 1.00 91.12 209 ASP A O 1
ATOM 1681 N N . GLU A 1 210 ? 7.224 11.307 10.167 1.00 89.44 210 GLU A N 1
ATOM 1682 C CA . GLU A 1 210 ? 5.841 11.500 10.631 1.00 89.44 210 GLU A CA 1
ATOM 1683 C C . GLU A 1 210 ? 5.176 10.181 11.060 1.00 89.44 210 GLU A C 1
ATOM 1685 O O . GLU A 1 210 ? 4.500 10.137 12.088 1.00 89.44 210 GLU A O 1
ATOM 1690 N N . ILE A 1 211 ? 5.378 9.095 10.306 1.00 92.38 211 ILE A N 1
ATOM 1691 C CA . ILE A 1 211 ? 4.885 7.758 10.678 1.00 92.38 211 ILE A CA 1
ATOM 1692 C C . ILE A 1 211 ? 5.512 7.303 11.996 1.00 92.38 211 ILE A C 1
ATOM 1694 O O . ILE A 1 211 ? 4.811 6.788 12.869 1.00 92.38 211 ILE A O 1
ATOM 1698 N N . ASP A 1 212 ? 6.821 7.490 12.139 1.00 88.50 212 ASP A N 1
ATOM 1699 C CA . ASP A 1 212 ? 7.550 7.084 13.335 1.00 88.50 212 ASP A CA 1
ATOM 1700 C C . ASP A 1 212 ? 7.113 7.887 14.559 1.00 88.50 212 ASP A C 1
ATOM 1702 O O . ASP A 1 212 ? 6.866 7.301 15.610 1.00 88.50 212 ASP A O 1
ATOM 1706 N N . ALA A 1 213 ? 6.904 9.197 14.406 1.00 88.62 213 ALA A N 1
ATOM 1707 C CA . ALA A 1 213 ? 6.390 10.048 15.473 1.00 88.62 213 ALA A CA 1
ATOM 1708 C C . ALA A 1 213 ? 5.019 9.571 15.978 1.00 88.62 213 ALA A C 1
ATOM 1710 O O . ALA A 1 213 ? 4.802 9.510 17.185 1.00 88.62 213 ALA A O 1
ATOM 1711 N N . VAL A 1 214 ? 4.114 9.164 15.079 1.00 88.62 214 VAL A N 1
ATOM 1712 C CA . VAL A 1 214 ? 2.791 8.629 15.457 1.00 88.62 214 VAL A CA 1
ATOM 1713 C C . VAL A 1 214 ? 2.905 7.309 16.230 1.00 88.62 214 VAL A C 1
ATOM 1715 O O . VAL A 1 214 ? 2.128 7.058 17.155 1.00 88.62 214 VAL A O 1
ATOM 1718 N N . ILE A 1 215 ? 3.866 6.456 15.870 1.00 88.06 215 ILE A N 1
ATOM 1719 C CA . ILE A 1 215 ? 4.128 5.196 16.578 1.00 88.06 215 ILE A CA 1
ATOM 1720 C C . ILE A 1 215 ? 4.749 5.476 17.957 1.00 88.06 215 ILE A C 1
ATOM 1722 O O . ILE A 1 215 ? 4.342 4.882 18.957 1.00 88.06 215 ILE A O 1
ATOM 1726 N N . GLU A 1 216 ? 5.714 6.390 18.035 1.00 86.44 216 GLU A N 1
ATOM 1727 C CA . GLU A 1 216 ? 6.388 6.769 19.280 1.00 86.44 216 GLU A CA 1
ATOM 1728 C C . GLU A 1 216 ? 5.449 7.469 20.268 1.00 86.44 216 GLU A C 1
ATOM 1730 O O . GLU A 1 216 ? 5.450 7.122 21.450 1.00 86.44 216 GLU A O 1
ATOM 1735 N N . GLU A 1 217 ? 4.619 8.404 19.802 1.00 84.81 217 GLU A N 1
ATOM 1736 C CA . GLU A 1 217 ? 3.631 9.109 20.628 1.00 84.81 217 GLU A CA 1
ATOM 1737 C C . GLU A 1 217 ? 2.661 8.124 21.289 1.00 84.81 217 GLU A C 1
ATOM 1739 O O . GLU A 1 217 ? 2.390 8.221 22.487 1.00 84.81 217 GLU A O 1
ATOM 1744 N N . PHE A 1 218 ? 2.188 7.128 20.536 1.00 81.56 218 PHE A N 1
ATOM 1745 C CA . PHE A 1 218 ? 1.326 6.083 21.077 1.00 81.56 218 PHE A CA 1
ATOM 1746 C C . PHE A 1 218 ? 2.031 5.274 22.176 1.00 81.56 218 PHE A C 1
ATOM 1748 O O . PHE A 1 218 ? 1.492 5.124 23.272 1.00 81.56 218 PHE A O 1
ATOM 1755 N N . ASN A 1 219 ? 3.257 4.814 21.913 1.00 78.88 219 ASN A N 1
ATOM 1756 C CA . ASN A 1 219 ? 4.034 4.025 22.872 1.00 78.88 219 ASN A CA 1
ATOM 1757 C C . ASN A 1 219 ? 4.358 4.810 24.152 1.00 78.88 219 ASN A C 1
ATOM 1759 O O . ASN A 1 219 ? 4.367 4.242 25.241 1.00 78.88 219 ASN A O 1
ATOM 1763 N N . ASN A 1 220 ? 4.635 6.110 24.038 1.00 80.06 220 ASN A N 1
ATOM 1764 C CA . ASN A 1 220 ? 4.898 6.964 25.195 1.00 80.06 220 ASN A CA 1
ATOM 1765 C C . ASN A 1 220 ? 3.624 7.196 26.016 1.00 80.06 220 ASN A C 1
ATOM 1767 O O . ASN A 1 220 ? 3.677 7.118 27.239 1.00 80.06 220 ASN A O 1
ATOM 1771 N N . ASN A 1 221 ? 2.475 7.400 25.364 1.00 76.25 221 ASN A N 1
ATOM 1772 C CA . ASN A 1 221 ? 1.192 7.519 26.056 1.00 76.25 221 ASN A CA 1
ATOM 1773 C C . ASN A 1 221 ? 0.815 6.227 26.798 1.00 76.25 221 ASN A C 1
ATOM 1775 O O . ASN A 1 221 ? 0.359 6.308 27.934 1.00 76.25 221 ASN A O 1
ATOM 1779 N N . GLU A 1 222 ? 1.036 5.044 26.214 1.00 70.06 222 GLU A N 1
ATOM 1780 C CA . GLU A 1 222 ? 0.811 3.775 26.925 1.00 70.06 222 GLU A CA 1
ATOM 1781 C C . GLU A 1 222 ? 1.740 3.600 28.131 1.00 70.06 222 GLU A C 1
ATOM 1783 O O . GLU A 1 222 ? 1.275 3.175 29.189 1.00 70.06 222 GLU A O 1
ATOM 1788 N N . ARG A 1 223 ? 3.026 3.963 28.010 1.00 66.88 223 ARG A N 1
ATOM 1789 C CA . ARG A 1 223 ? 3.960 3.928 29.148 1.00 66.88 223 ARG A CA 1
ATOM 1790 C C . ARG A 1 223 ? 3.539 4.882 30.259 1.00 66.88 223 ARG A C 1
ATOM 1792 O O . ARG A 1 223 ? 3.456 4.444 31.396 1.00 66.88 223 ARG A O 1
ATOM 1799 N N . ASN A 1 224 ? 3.194 6.125 29.925 1.00 63.56 224 ASN A N 1
ATOM 1800 C CA . ASN A 1 224 ? 2.735 7.109 30.906 1.00 63.56 224 ASN A CA 1
ATOM 1801 C C . ASN A 1 224 ? 1.471 6.625 31.628 1.00 63.56 224 ASN A C 1
ATOM 1803 O O . ASN A 1 224 ? 1.388 6.720 32.844 1.00 63.56 224 ASN A O 1
ATOM 1807 N N . ILE A 1 225 ? 0.510 6.046 30.898 1.00 62.94 225 ILE A N 1
ATOM 1808 C CA . ILE A 1 225 ? -0.698 5.467 31.497 1.00 62.94 225 ILE A CA 1
ATOM 1809 C C . ILE A 1 225 ? -0.337 4.308 32.439 1.00 62.94 225 ILE A C 1
ATOM 1811 O O . ILE A 1 225 ? -0.854 4.253 33.553 1.00 62.94 225 ILE A O 1
ATOM 1815 N N . SER A 1 226 ? 0.548 3.397 32.021 1.00 59.44 226 SER A N 1
ATOM 1816 C CA . SER A 1 226 ? 1.015 2.290 32.867 1.00 59.44 226 SER A CA 1
ATOM 1817 C C . SER A 1 226 ? 1.714 2.791 34.131 1.00 59.44 226 SER A C 1
ATOM 1819 O O . SER A 1 226 ? 1.451 2.268 35.207 1.00 59.44 226 SER A O 1
ATOM 1821 N N . GLU A 1 227 ? 2.558 3.817 34.017 1.00 57.16 227 GLU A N 1
ATOM 1822 C CA . GLU A 1 227 ? 3.264 4.430 35.146 1.00 57.16 227 GLU A CA 1
ATOM 1823 C C . GLU A 1 227 ? 2.286 5.131 36.105 1.00 57.16 227 GLU A C 1
ATOM 1825 O O . GLU A 1 227 ? 2.380 4.935 37.312 1.00 57.16 227 GLU A O 1
ATOM 1830 N N . THR A 1 228 ? 1.274 5.855 35.609 1.00 54.94 228 THR A N 1
ATOM 1831 C CA . THR A 1 228 ? 0.235 6.469 36.463 1.00 54.94 228 THR A CA 1
ATOM 1832 C C . THR A 1 228 ? -0.619 5.424 37.200 1.00 54.94 228 THR A C 1
ATOM 1834 O O . THR A 1 228 ? -1.010 5.635 38.352 1.00 54.94 228 THR A O 1
ATOM 1837 N N . TYR A 1 229 ? -0.913 4.281 36.570 1.00 51.78 229 TYR A N 1
ATOM 1838 C CA . TYR A 1 229 ? -1.649 3.193 37.227 1.00 51.78 229 TYR A CA 1
ATOM 1839 C C . TYR A 1 229 ? -0.792 2.398 38.221 1.00 51.78 229 TYR A C 1
ATOM 1841 O O . T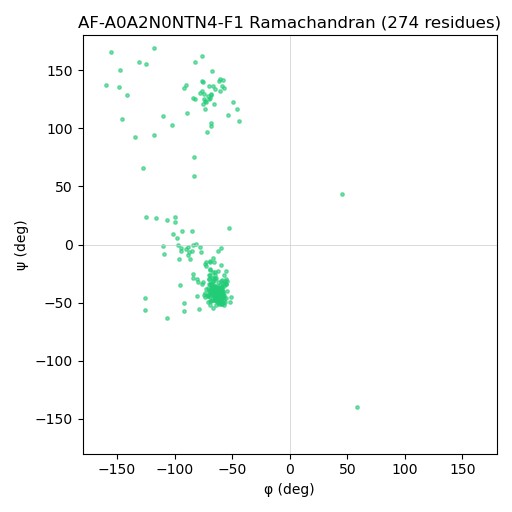YR A 1 229 ? -1.316 1.962 39.243 1.00 51.78 229 TYR A O 1
ATOM 1849 N N . ASP A 1 230 ? 0.513 2.250 37.979 1.00 47.56 230 ASP A N 1
ATOM 1850 C CA . ASP A 1 230 ? 1.424 1.652 38.962 1.00 47.56 230 ASP A CA 1
ATOM 1851 C C . ASP A 1 230 ? 1.624 2.570 40.183 1.00 47.56 230 ASP A C 1
ATOM 1853 O O . ASP A 1 230 ? 1.681 2.069 41.304 1.00 47.56 230 ASP A O 1
ATOM 1857 N N . ILE A 1 231 ? 1.617 3.901 40.008 1.00 50.81 231 ILE A N 1
ATOM 1858 C CA . ILE A 1 231 ? 1.672 4.873 41.123 1.00 50.81 231 ILE A CA 1
ATOM 1859 C C . ILE A 1 231 ? 0.401 4.823 41.991 1.00 50.81 231 ILE A C 1
ATOM 1861 O O . ILE A 1 231 ? 0.469 5.018 43.199 1.00 50.81 231 ILE A O 1
ATOM 1865 N N . THR A 1 232 ? -0.766 4.529 41.410 1.00 46.59 232 THR A N 1
ATOM 1866 C CA . THR A 1 232 ? -2.040 4.441 42.161 1.00 46.59 232 THR A CA 1
ATOM 1867 C C . THR A 1 232 ? -2.289 3.077 42.810 1.00 46.59 232 THR A C 1
ATOM 1869 O O . THR A 1 232 ? -3.255 2.928 43.557 1.00 46.59 232 THR A O 1
ATOM 1872 N N . ASN A 1 233 ? -1.426 2.089 42.554 1.00 43.44 233 ASN A N 1
ATOM 1873 C CA . ASN A 1 233 ? -1.471 0.771 43.192 1.00 43.44 233 ASN A CA 1
ATOM 1874 C C . ASN A 1 233 ? -0.559 0.665 44.424 1.00 43.44 233 ASN A C 1
ATOM 1876 O O . ASN A 1 233 ? -0.563 -0.371 45.094 1.00 43.44 233 ASN A O 1
ATOM 1880 N N . GLU A 1 234 ? 0.199 1.715 44.750 1.00 45.25 234 GLU A N 1
ATOM 1881 C CA . GLU A 1 234 ? 0.666 1.890 46.118 1.00 45.25 234 GLU A CA 1
ATOM 1882 C C . GLU A 1 234 ? -0.569 2.214 46.958 1.00 45.25 234 GLU A C 1
ATOM 1884 O O . GLU A 1 234 ? -1.099 3.324 46.922 1.00 45.25 234 GLU A O 1
ATOM 1889 N N . SER A 1 235 ? -1.068 1.212 47.689 1.00 44.88 235 SER A N 1
ATOM 1890 C CA . SER A 1 235 ? -1.894 1.470 48.862 1.00 44.88 235 SER A CA 1
ATOM 1891 C C . SER A 1 235 ? -1.180 2.558 49.646 1.00 44.88 235 SER A C 1
ATOM 1893 O O . SER A 1 235 ? -0.041 2.338 50.064 1.00 44.88 235 SER A O 1
ATOM 1895 N N . SER A 1 236 ? -1.797 3.728 49.790 1.00 46.59 236 SER A N 1
ATOM 1896 C CA . SER A 1 236 ? -1.283 4.718 50.719 1.00 46.59 236 SER A CA 1
ATOM 1897 C C . SER A 1 236 ? -1.042 3.992 52.040 1.00 46.59 236 SER A C 1
ATOM 1899 O O . SER A 1 236 ? -1.967 3.393 52.584 1.00 46.59 236 SER A O 1
ATOM 1901 N N . ASP A 1 237 ? 0.191 4.029 52.550 1.00 47.12 237 ASP A N 1
ATOM 1902 C CA . ASP A 1 237 ? 0.513 3.571 53.912 1.00 47.12 237 ASP A CA 1
ATOM 1903 C C . ASP A 1 237 ? -0.271 4.372 54.979 1.00 47.12 237 ASP A C 1
ATOM 1905 O O . ASP A 1 237 ? -0.186 4.100 56.177 1.00 47.12 237 ASP A O 1
ATOM 1909 N N . ASP A 1 238 ? -1.056 5.363 54.549 1.00 50.38 238 ASP A N 1
ATOM 1910 C CA . ASP A 1 238 ? -2.078 6.011 55.343 1.00 50.38 238 ASP A CA 1
ATOM 1911 C C . ASP A 1 238 ? -3.265 5.053 55.539 1.00 50.38 238 ASP A C 1
ATOM 1913 O O . ASP A 1 238 ? -4.179 4.968 54.720 1.00 50.38 238 ASP A O 1
ATOM 1917 N N . ASP A 1 239 ? -3.268 4.374 56.688 1.00 50.88 239 ASP A N 1
ATOM 1918 C CA . ASP A 1 239 ? -4.381 3.635 57.318 1.00 50.88 239 ASP A CA 1
ATOM 1919 C C . ASP A 1 239 ? -5.687 4.468 57.500 1.00 50.88 239 ASP A C 1
ATOM 1921 O O . ASP A 1 239 ? -6.591 4.091 58.256 1.00 50.88 239 ASP A O 1
ATOM 1925 N N . GLU A 1 240 ? -5.826 5.629 56.856 1.00 56.78 240 GLU A N 1
ATOM 1926 C CA . GLU A 1 240 ? -6.960 6.533 57.014 1.00 56.78 240 GLU A CA 1
ATOM 1927 C C . GLU A 1 240 ? -7.928 6.418 55.836 1.00 56.78 240 GLU A C 1
ATOM 1929 O O . GLU A 1 240 ? -7.732 6.975 54.762 1.00 56.78 240 GLU A O 1
ATOM 1934 N N . LYS A 1 241 ? -9.037 5.717 56.088 1.00 62.56 241 LYS A N 1
ATOM 1935 C CA . LYS A 1 241 ? -10.260 5.737 55.278 1.00 62.56 241 LYS A CA 1
ATOM 1936 C C . LYS A 1 241 ? -10.606 7.192 54.892 1.00 62.56 241 LYS A C 1
ATOM 1938 O O . LYS A 1 241 ? -11.040 7.948 55.766 1.00 62.56 241 LYS A O 1
ATOM 1943 N N . GLU A 1 242 ? -10.400 7.591 53.628 1.00 67.56 242 GLU A N 1
ATOM 1944 C CA . GLU A 1 242 ? -10.471 9.008 53.219 1.00 67.56 242 GLU A CA 1
ATOM 1945 C C . GLU A 1 242 ? -11.875 9.592 53.447 1.00 67.56 242 GLU A C 1
ATOM 1947 O O . GLU A 1 242 ? -12.027 10.723 53.927 1.00 67.56 242 GLU A O 1
ATOM 1952 N N . HIS A 1 243 ? -12.916 8.813 53.153 1.00 73.75 243 HIS A N 1
ATOM 1953 C CA . HIS A 1 243 ? -14.328 9.142 53.328 1.00 73.75 243 HIS A CA 1
ATOM 1954 C C . HIS A 1 243 ? -15.081 8.022 54.052 1.00 73.75 243 HIS A C 1
ATOM 1956 O O . HIS A 1 243 ? -14.709 6.854 54.044 1.00 73.75 243 HIS A O 1
ATOM 1962 N N . ASP A 1 244 ? -16.209 8.340 54.689 1.00 81.56 244 ASP A N 1
ATOM 1963 C CA . ASP A 1 244 ? -17.002 7.341 55.419 1.00 81.56 244 ASP A CA 1
ATOM 1964 C C . ASP A 1 244 ? -17.651 6.273 54.518 1.00 81.56 244 ASP A C 1
ATOM 1966 O O . ASP A 1 244 ? -18.071 5.229 55.031 1.00 81.56 244 ASP A O 1
ATOM 1970 N N . ASN A 1 245 ? -17.639 6.491 53.203 1.00 83.94 245 ASN A N 1
ATOM 1971 C CA . ASN A 1 245 ? -18.133 5.596 52.161 1.00 83.94 245 ASN A CA 1
ATOM 1972 C C . ASN A 1 245 ? -17.045 4.721 51.492 1.00 83.94 245 ASN A C 1
ATOM 1974 O O . ASN A 1 245 ? -17.374 3.897 50.639 1.00 83.94 245 ASN A O 1
ATOM 1978 N N . ASP A 1 246 ? -15.773 4.848 51.887 1.00 81.25 246 ASP A N 1
ATOM 1979 C CA . ASP A 1 246 ? -14.661 4.093 51.283 1.00 81.25 246 ASP A CA 1
ATOM 1980 C C . ASP A 1 246 ? -14.541 2.691 51.888 1.00 81.25 246 ASP A C 1
ATOM 1982 O O . ASP A 1 246 ? -13.717 2.417 52.764 1.00 81.25 246 ASP A O 1
ATOM 1986 N N . PHE A 1 247 ? -15.437 1.791 51.495 1.00 81.81 247 PHE A N 1
ATOM 1987 C CA . PHE A 1 247 ? -15.409 0.400 51.944 1.00 81.81 247 PHE A CA 1
ATOM 1988 C C . PHE A 1 247 ? -14.577 -0.464 50.992 1.00 81.81 247 PHE A C 1
ATOM 1990 O O . PHE A 1 247 ? -14.737 -0.382 49.779 1.00 81.81 247 PHE A O 1
ATOM 1997 N N . GLU A 1 248 ? -13.751 -1.365 51.535 1.00 80.06 248 GLU A N 1
ATOM 1998 C CA . GLU A 1 248 ? -13.014 -2.356 50.728 1.00 80.06 248 GLU A CA 1
ATOM 1999 C C . GLU A 1 248 ? -13.957 -3.230 49.887 1.00 80.06 248 GLU A C 1
ATOM 2001 O O . GLU A 1 248 ? -13.644 -3.645 48.770 1.00 80.06 248 GLU A O 1
ATOM 2006 N N . ASN A 1 249 ? -15.139 -3.523 50.431 1.00 80.44 249 ASN A N 1
ATOM 2007 C CA . ASN A 1 249 ? -16.149 -4.299 49.745 1.00 80.44 249 ASN A CA 1
ATOM 2008 C C . ASN A 1 249 ? -17.063 -3.386 48.920 1.00 80.44 249 ASN A C 1
ATOM 2010 O O . ASN A 1 249 ? -17.884 -2.650 49.465 1.00 80.44 249 ASN A O 1
ATOM 2014 N N . ILE A 1 250 ? -16.993 -3.520 47.594 1.00 81.81 250 ILE A N 1
ATOM 2015 C CA . ILE A 1 250 ? -17.771 -2.719 46.635 1.00 81.81 250 ILE A CA 1
ATOM 2016 C C . ILE A 1 250 ? -19.281 -2.774 46.922 1.00 81.81 250 ILE A C 1
ATOM 2018 O O . ILE A 1 250 ? -19.986 -1.799 46.680 1.00 81.81 250 ILE A O 1
ATOM 2022 N N . SER A 1 251 ? -19.804 -3.884 47.462 1.00 86.00 251 SER A N 1
ATOM 2023 C CA . SER A 1 251 ? -21.237 -3.988 47.782 1.00 86.00 251 SER A CA 1
ATOM 2024 C C . SER A 1 251 ? -21.690 -3.109 48.952 1.00 86.00 251 SER A C 1
ATOM 2026 O O . SER A 1 251 ? -22.891 -2.943 49.151 1.00 86.00 251 SER A O 1
ATOM 2028 N N . GLU A 1 252 ? -20.749 -2.604 49.745 1.00 86.06 252 GLU A N 1
ATOM 2029 C CA . GLU A 1 252 ? -21.001 -1.745 50.906 1.00 86.06 252 GLU A CA 1
ATOM 2030 C C . GLU A 1 252 ? -20.866 -0.255 50.561 1.00 86.06 252 GLU A C 1
ATOM 2032 O O . GLU A 1 252 ? -21.329 0.589 51.325 1.00 86.06 252 GLU A O 1
ATOM 2037 N N . ILE A 1 253 ? -20.309 0.066 49.387 1.00 85.19 253 ILE A N 1
ATOM 2038 C CA . ILE A 1 253 ? -20.182 1.433 48.880 1.00 85.19 253 ILE A CA 1
ATOM 2039 C C . ILE A 1 253 ? -21.556 1.936 48.419 1.00 85.19 253 ILE A C 1
ATOM 2041 O O . ILE A 1 253 ? -22.215 1.349 47.554 1.00 85.19 253 ILE A O 1
ATOM 2045 N N . SER A 1 254 ? -21.996 3.056 48.986 1.00 87.25 254 SER A N 1
ATOM 2046 C CA . SER A 1 254 ? -23.206 3.756 48.563 1.00 87.25 254 SER A CA 1
ATOM 2047 C C . SER A 1 254 ? -22.953 4.523 47.267 1.00 87.25 254 SER A C 1
AT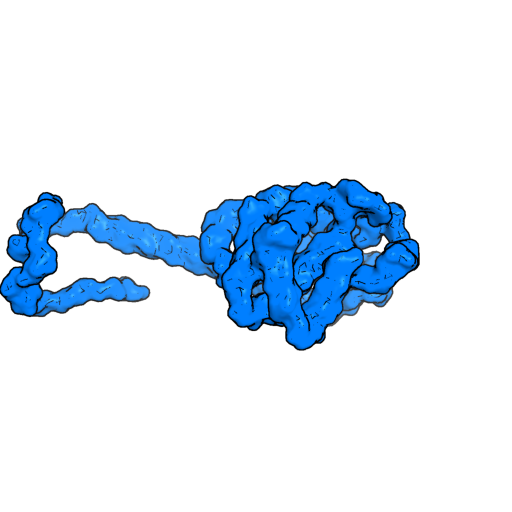OM 2049 O O . SER A 1 254 ? -22.006 5.294 47.162 1.00 87.25 254 SER A O 1
ATOM 2051 N N . ILE A 1 255 ? -23.856 4.376 46.292 1.00 85.12 255 ILE A N 1
ATOM 2052 C CA . ILE A 1 255 ? -23.843 5.184 45.058 1.00 85.12 255 ILE A CA 1
ATOM 2053 C C . ILE A 1 255 ? -24.236 6.641 45.349 1.00 85.12 255 ILE A C 1
ATOM 2055 O O . ILE A 1 255 ? -23.833 7.554 44.632 1.00 85.12 255 ILE A O 1
ATOM 2059 N N . ILE A 1 256 ? -25.069 6.864 46.371 1.00 87.81 256 ILE A N 1
ATOM 2060 C CA . ILE A 1 256 ? -25.477 8.212 46.771 1.00 87.81 256 ILE A CA 1
ATOM 2061 C C . ILE A 1 256 ? -24.394 8.774 47.694 1.00 87.81 256 ILE A C 1
ATOM 2063 O O . ILE A 1 256 ? -24.129 8.123 48.711 1.00 87.81 256 ILE A O 1
ATOM 2067 N N . PRO A 1 257 ? -23.837 9.963 47.387 1.00 82.44 257 PRO A N 1
ATOM 2068 C CA . PRO A 1 257 ? -22.810 10.558 48.220 1.00 82.44 257 PRO A CA 1
ATOM 2069 C C . PRO A 1 257 ? -23.293 10.826 49.645 1.00 82.44 257 PRO A C 1
ATOM 2071 O O . PRO A 1 257 ? -24.440 11.241 49.858 1.00 82.44 257 PRO A O 1
ATOM 2074 N N . THR A 1 258 ? -22.420 10.616 50.620 1.00 85.31 258 THR A N 1
ATOM 2075 C CA . THR A 1 258 ? -22.674 10.949 52.020 1.00 85.31 258 THR A CA 1
ATOM 2076 C C . THR A 1 258 ? -22.545 12.453 52.247 1.00 85.31 258 THR A C 1
ATOM 2078 O O . THR A 1 258 ? -21.948 13.196 51.467 1.00 85.31 258 THR A O 1
ATOM 2081 N N . GLU A 1 259 ? -23.101 12.937 53.356 1.00 84.94 259 GLU A N 1
ATOM 2082 C CA . GLU A 1 259 ? -22.962 14.343 5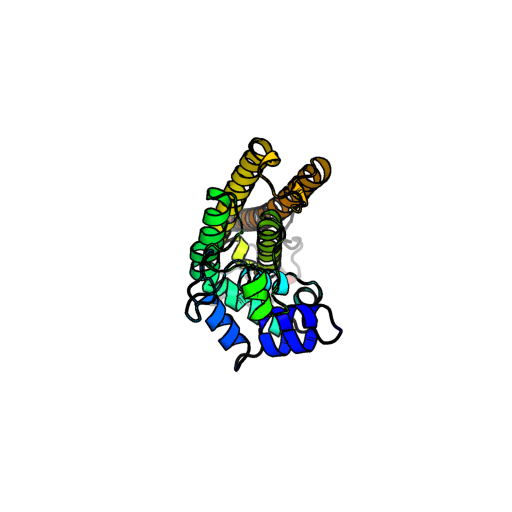3.746 1.00 84.94 259 GLU A CA 1
ATOM 2083 C C . GLU A 1 259 ? -21.487 14.746 53.924 1.00 84.94 259 GLU A C 1
ATOM 2085 O O . GLU A 1 259 ? -21.118 15.869 53.588 1.00 84.94 259 GLU A O 1
ATOM 2090 N N . LYS A 1 260 ? -20.627 13.824 54.380 1.00 81.75 260 LYS A N 1
ATOM 2091 C CA . LYS A 1 260 ? -19.186 14.072 54.520 1.00 81.75 260 LYS A CA 1
ATOM 2092 C C . LYS A 1 260 ? -18.463 14.167 53.182 1.00 81.75 260 LYS A C 1
ATOM 2094 O O . LYS A 1 260 ? -17.581 15.008 53.060 1.00 81.75 260 LYS A O 1
ATOM 2099 N N . GLU A 1 261 ? -18.839 13.355 52.197 1.00 82.81 261 GLU A N 1
ATOM 2100 C CA . GLU A 1 261 ? -18.301 13.465 50.835 1.00 82.81 261 GLU A CA 1
ATOM 2101 C C . GLU A 1 261 ? -18.710 14.799 50.191 1.00 82.81 261 GLU A C 1
ATOM 2103 O O . GLU A 1 261 ? -17.892 15.471 49.570 1.00 82.81 261 GLU A O 1
ATOM 2108 N N . ILE A 1 262 ? -19.962 15.231 50.390 1.00 82.50 262 ILE A N 1
ATOM 2109 C CA . ILE A 1 262 ? -20.481 16.492 49.831 1.00 82.50 262 ILE A CA 1
ATOM 2110 C C . ILE A 1 262 ? -19.815 17.718 50.470 1.00 82.50 262 ILE A C 1
ATOM 2112 O O . ILE A 1 262 ? -19.586 18.719 49.792 1.00 82.50 262 ILE A O 1
ATOM 2116 N N . LEU A 1 263 ? -19.545 17.658 51.774 1.00 83.69 263 LEU A N 1
ATOM 2117 C CA . LEU A 1 263 ? -18.934 18.744 52.543 1.00 83.69 263 LEU A CA 1
ATOM 2118 C C . LEU A 1 263 ? -17.407 18.620 52.641 1.00 83.69 263 LEU A C 1
ATOM 2120 O O . LEU A 1 263 ? -16.798 19.310 53.455 1.00 83.69 263 LEU A O 1
ATOM 2124 N N . CYS A 1 264 ? -16.788 17.729 51.865 1.00 77.88 264 CYS A N 1
ATOM 2125 C CA . CYS A 1 264 ? -15.350 17.533 51.917 1.00 77.88 264 CYS A CA 1
ATOM 2126 C C . CYS A 1 264 ? -14.621 18.796 51.432 1.00 77.88 264 CYS A C 1
ATOM 2128 O O . CYS A 1 264 ? -14.788 19.225 50.291 1.00 77.88 264 CYS A O 1
ATOM 2130 N N . ASP A 1 265 ? -13.777 19.370 52.292 1.00 77.81 265 ASP A N 1
ATOM 2131 C CA . ASP A 1 265 ? -12.938 20.527 51.952 1.00 77.81 265 ASP A CA 1
ATOM 2132 C C . ASP A 1 265 ? -11.711 20.135 51.101 1.00 77.81 265 ASP A C 1
ATOM 2134 O O . ASP A 1 265 ? -10.957 21.003 50.648 1.00 77.81 265 ASP A O 1
ATOM 2138 N N . ARG A 1 266 ? -11.480 18.828 50.888 1.00 71.56 266 ARG A N 1
ATOM 2139 C CA . ARG A 1 266 ? -10.372 18.330 50.069 1.00 71.56 266 ARG A CA 1
ATOM 2140 C C . ARG A 1 266 ? -10.670 18.638 48.597 1.00 71.56 266 ARG A C 1
ATOM 2142 O O . ARG A 1 266 ? -11.747 18.299 48.106 1.00 71.56 266 ARG A O 1
ATOM 2149 N N . PRO A 1 267 ? -9.738 19.273 47.868 1.00 66.94 267 PRO A N 1
ATOM 2150 C CA . PRO A 1 267 ? -9.923 19.498 46.444 1.00 66.94 267 PRO A CA 1
ATOM 2151 C C . PRO A 1 267 ? -10.037 18.146 45.723 1.00 66.94 267 PRO A C 1
ATOM 2153 O O . PRO A 1 267 ? -9.312 17.212 46.077 1.00 66.94 267 PRO A O 1
ATOM 2156 N N . PRO A 1 268 ? -10.920 18.026 44.717 1.00 65.75 268 PRO A N 1
ATOM 2157 C CA . PRO A 1 268 ? -11.032 16.797 43.947 1.00 65.75 268 PRO A CA 1
ATOM 2158 C C . PRO A 1 268 ? -9.682 16.478 43.307 1.00 65.75 268 PRO A C 1
ATOM 2160 O O . PRO A 1 268 ? -9.034 17.368 42.747 1.00 65.75 268 PRO A O 1
ATOM 2163 N N . TYR A 1 269 ? -9.269 15.213 43.367 1.00 62.38 269 TYR A N 1
ATOM 2164 C CA . TYR A 1 269 ? -8.098 14.764 42.630 1.00 62.38 269 TYR A CA 1
ATOM 2165 C C . TYR A 1 269 ? -8.430 14.801 41.137 1.00 62.38 269 TYR A C 1
ATOM 2167 O O . TYR A 1 269 ? -9.208 13.995 40.624 1.00 62.38 269 TYR A O 1
ATOM 2175 N N . LEU A 1 270 ? -7.900 15.805 40.446 1.00 64.31 270 LEU A N 1
ATOM 2176 C CA . LEU A 1 270 ? -8.013 15.918 39.001 1.00 64.31 270 LEU A CA 1
ATOM 2177 C C . LEU A 1 270 ? -6.790 15.241 38.380 1.00 64.31 270 LEU A C 1
ATOM 2179 O O . LEU A 1 270 ? -5.682 15.516 38.840 1.00 64.31 270 LEU A O 1
ATOM 2183 N N . PRO A 1 271 ? -6.957 14.408 37.335 1.00 54.78 271 PRO A N 1
ATOM 2184 C CA . PRO A 1 271 ? -5.827 13.881 36.585 1.00 54.78 271 PRO A CA 1
ATOM 2185 C C . PRO A 1 271 ? -4.948 15.042 36.112 1.00 54.78 271 PRO A C 1
ATOM 2187 O O . PRO A 1 271 ? -5.370 15.869 35.298 1.00 54.78 271 PRO A O 1
ATOM 2190 N N . SER A 1 272 ? -3.750 15.131 36.680 1.00 56.38 272 SER A N 1
ATOM 2191 C CA . SER A 1 272 ? -2.738 16.099 36.290 1.00 56.38 272 SER A CA 1
ATOM 2192 C C . SER A 1 272 ? -2.068 15.612 35.006 1.00 56.38 272 SER A C 1
ATOM 2194 O O . SER A 1 272 ? -1.664 14.460 34.915 1.00 56.38 272 SER A O 1
ATOM 2196 N N . LEU A 1 273 ? -1.962 16.476 33.994 1.00 51.97 273 LEU A N 1
ATOM 2197 C CA . LEU A 1 273 ? -1.188 16.185 32.777 1.00 51.97 273 LEU A CA 1
ATOM 2198 C C . LEU A 1 273 ? 0.310 16.497 32.945 1.00 51.97 273 LEU A C 1
ATOM 2200 O O . LEU A 1 273 ? 1.072 16.324 31.997 1.00 51.97 273 LEU A O 1
ATOM 2204 N N . PHE A 1 274 ? 0.722 16.989 34.116 1.00 46.06 274 PHE A N 1
ATOM 2205 C CA . PHE A 1 274 ? 2.082 17.435 34.391 1.00 46.06 274 PHE A CA 1
ATOM 2206 C C . PHE A 1 274 ? 2.436 17.132 35.849 1.00 46.06 274 PHE A C 1
ATOM 2208 O O . PHE A 1 274 ? 1.923 17.784 36.758 1.00 46.06 274 PHE A O 1
ATOM 2215 N N . ASP A 1 275 ? 3.305 16.153 36.070 1.00 46.81 275 ASP A N 1
ATOM 2216 C CA . ASP A 1 275 ? 3.999 16.020 37.350 1.00 46.81 275 ASP A CA 1
ATOM 2217 C C . ASP A 1 275 ? 5.058 17.138 37.439 1.00 46.81 275 ASP A C 1
ATOM 2219 O O . ASP A 1 275 ? 5.883 17.285 36.531 1.00 46.81 275 ASP A O 1
ATOM 2223 N N . GLU A 1 276 ? 4.983 17.973 38.482 1.00 38.09 276 GLU A N 1
ATOM 2224 C CA . GLU A 1 276 ? 6.081 18.865 38.906 1.00 38.09 276 GLU A CA 1
ATOM 2225 C C . GLU A 1 276 ? 7.163 18.084 39.660 1.00 38.09 276 GLU A C 1
ATOM 2227 O O . GLU A 1 276 ? 6.803 17.235 40.507 1.00 38.09 276 GLU A O 1
#

Radius of gyration: 25.92 Å; Cα contacts (8 Å, |Δi|>4): 265; chains: 1; bounding box: 52×36×83 Å

Secondary structure (DSSP, 8-state):
-HHHHHHHHHTSTTHHHHHHHHH-TTTHHHHHHHHHHS-EESS-TT-TTSEEIIIIIHHHHHHHTSHHHHT-S-HHHHHHHHHHHHTTIIIIIIIIIHHHHHHHHHTT----TT--HHHHHHH-TT-----SHHHHHHHHHHHHHHHHHH-GGGGT-HHHHHHHHHHHHHHHHHHHHHHHHGGGS-TT-GGGSHHHHHHHHHHHHHHHHHHHHHHHHHHHHHHHHHHHHHHTTS--S----SSTT--SSGGGS-SSPPHHHHT--SPP----S---